Protein AF-A0A7S1C7I6-F1 (afdb_monomer_lite)

Sequence (287 aa):
ARDVDDAKSSIAELFRTVQDIKRKAEDSERMVEDICADIRQLDTAKKHLTTTIATIQHLNMLVTGVDRLQEYADKRQYEDAAQLLDAVTQLFTHFEDYEDVPKIEELTETVAQIKRSLRRQIFEDFDTLTEVSAQEAGAADSDEDGPDSSSLEILRHACAVVDALPPDVRQALTRQFCAKQLRRYDTTFAGEDGQDLDAVRRRYAWFRRTLRDVELRFVPVLPAHWNIPHRLCVAFAERTRDAIMAILNQYDSPDAAPAEPLVRALTHTLSFEAEMAARFERRETEA

Foldseek 3Di:
DVVVVVVVVVVVVVVVVVVVVVVVVVVVVVVVVVVVVVVVVVVVVVVVVVVVVVLVVLVVVLVVLLVVLLVCLVVLVLQSNLVSLLVNVVSVVVCPVPCVPVVNVVSVVSSVVSLVSLLVVLLVLVVVLVVVVVVVVVVPDDDDDDDLVVSLVSLLSSLSNQVSDPVVSLVVSLVVVLVVLCVVVCVVLVDPCNLFLVVLLVLLVVLVVSLVVCCVRPVVRHDVVSVSSLVSVVVSVVVSVVSVVNSCVVQPDNVSDDPVSVVVSVVSVVVSCVVSCVVVVVVVVVD

pLDDT: mean 84.67, std 12.02, range [38.66, 97.06]

InterPro domains:
  IPR007234 Vps53, N-terminal [PF04100] (3-286)
  IPR039766 Vacuolar protein sorting-associated protein 53 [PTHR12820] (3-283)

Structure (mmCIF, N/CA/C/O backbone):
data_AF-A0A7S1C7I6-F1
#
_entry.id   AF-A0A7S1C7I6-F1
#
loop_
_atom_site.group_PDB
_atom_site.id
_atom_site.type_symbol
_atom_site.label_atom_id
_atom_site.label_alt_id
_atom_site.label_comp_id
_atom_site.label_asym_id
_atom_site.label_entity_id
_atom_site.label_seq_id
_atom_site.pdbx_PDB_ins_code
_atom_site.Cartn_x
_atom_site.Cartn_y
_atom_site.Cartn_z
_atom_site.occupancy
_atom_site.B_iso_or_equiv
_atom_site.auth_seq_id
_atom_site.auth_comp_id
_atom_site.auth_asym_id
_atom_site.auth_atom_id
_atom_site.pdbx_PDB_model_num
ATOM 1 N N . ALA A 1 1 ? -72.655 -43.163 60.967 1.00 61.62 1 ALA A N 1
ATOM 2 C CA . ALA A 1 1 ? -73.189 -41.814 60.662 1.00 61.62 1 ALA A CA 1
ATOM 3 C C . ALA A 1 1 ? -72.223 -40.727 61.125 1.00 61.62 1 ALA A C 1
ATOM 5 O O . ALA A 1 1 ? -71.835 -39.922 60.296 1.00 61.62 1 ALA A O 1
ATOM 6 N N . ARG A 1 2 ? -71.769 -40.761 62.388 1.00 66.31 2 ARG A N 1
ATOM 7 C CA . ARG A 1 2 ? -70.775 -39.826 62.948 1.00 66.31 2 ARG A CA 1
ATOM 8 C C . ARG A 1 2 ? -69.437 -39.822 62.188 1.00 66.31 2 ARG A C 1
ATOM 10 O O . ARG A 1 2 ? -69.031 -38.776 61.714 1.00 66.31 2 ARG A O 1
ATOM 17 N N . ASP A 1 3 ? -68.890 -41.003 61.896 1.00 70.62 3 ASP A N 1
ATOM 18 C CA . ASP A 1 3 ? -67.629 -41.136 61.139 1.00 70.62 3 ASP A CA 1
ATOM 19 C C . ASP A 1 3 ? -67.706 -40.600 59.696 1.00 70.62 3 ASP A C 1
ATOM 21 O O . ASP A 1 3 ? -66.700 -40.215 59.110 1.00 70.62 3 ASP A O 1
ATOM 25 N N . VAL A 1 4 ? -68.909 -40.565 59.107 1.00 77.19 4 VAL A N 1
ATOM 26 C CA . VAL A 1 4 ? -69.125 -40.046 57.745 1.00 77.19 4 VAL A CA 1
ATOM 27 C C . VAL A 1 4 ? -69.203 -38.518 57.753 1.00 77.19 4 VAL A C 1
ATOM 29 O O . VAL A 1 4 ? -68.763 -37.887 56.796 1.00 77.19 4 VAL A O 1
ATOM 32 N N . ASP A 1 5 ? -69.741 -37.921 58.816 1.00 79.06 5 ASP A N 1
ATOM 33 C CA . ASP A 1 5 ? -69.768 -36.465 58.996 1.00 79.06 5 ASP A CA 1
ATOM 34 C C . ASP A 1 5 ? -68.388 -35.921 59.381 1.00 79.06 5 ASP A C 1
ATOM 36 O O . ASP A 1 5 ? -67.954 -34.912 58.825 1.00 79.06 5 ASP A O 1
ATOM 40 N N . ASP A 1 6 ? -67.650 -36.641 60.228 1.00 81.00 6 ASP A N 1
ATOM 41 C CA . ASP A 1 6 ? -66.261 -36.311 60.556 1.00 81.00 6 ASP A CA 1
ATOM 42 C C . ASP A 1 6 ? -65.366 -36.409 59.308 1.00 81.00 6 ASP A C 1
ATOM 44 O O . ASP A 1 6 ? -64.610 -35.482 59.016 1.00 81.00 6 ASP A O 1
ATOM 48 N N . ALA A 1 7 ? -65.526 -37.454 58.484 1.00 82.00 7 ALA A N 1
ATOM 49 C CA . ALA A 1 7 ? -64.814 -37.565 57.209 1.00 82.00 7 ALA A CA 1
ATOM 50 C C . ALA A 1 7 ? -65.166 -36.431 56.226 1.00 82.00 7 ALA A C 1
ATOM 52 O O . ALA A 1 7 ? -64.282 -35.905 55.550 1.00 82.00 7 ALA A O 1
ATOM 53 N N . LYS A 1 8 ? -66.439 -36.010 56.151 1.00 83.69 8 LYS A N 1
ATOM 54 C CA . LYS A 1 8 ? -66.859 -34.863 55.322 1.00 83.69 8 LYS A CA 1
ATOM 55 C C . LYS A 1 8 ? -66.269 -33.543 55.817 1.00 83.69 8 LYS A C 1
ATOM 57 O O . LYS A 1 8 ? -65.864 -32.724 54.993 1.00 83.69 8 LYS A O 1
ATOM 62 N N . SER A 1 9 ? -66.195 -33.352 57.132 1.00 84.50 9 SER A N 1
ATOM 63 C CA . SER A 1 9 ? -65.557 -32.189 57.754 1.00 84.50 9 SER A CA 1
ATOM 64 C C . SER A 1 9 ? -64.065 -32.129 57.415 1.00 84.50 9 SER A C 1
ATOM 66 O O . SER A 1 9 ? -63.592 -31.118 56.895 1.00 84.50 9 SER A O 1
ATOM 68 N N . SER A 1 10 ? -63.341 -33.242 57.576 1.00 86.44 10 SER A N 1
ATOM 69 C CA . SER A 1 10 ? -61.917 -33.324 57.225 1.00 86.44 10 SER A CA 1
ATOM 70 C C . SER A 1 10 ? -61.654 -33.112 55.732 1.00 86.44 10 SER A C 1
ATOM 72 O O . SER A 1 10 ? -60.665 -32.480 55.372 1.00 86.44 10 SER A O 1
ATOM 74 N N . ILE A 1 11 ? -62.541 -33.583 54.845 1.00 87.62 11 ILE A N 1
ATOM 75 C CA . ILE A 1 11 ? -62.443 -33.324 53.398 1.00 87.62 11 ILE A CA 1
ATOM 76 C C . ILE A 1 11 ? -62.625 -31.831 53.091 1.00 87.62 11 ILE A C 1
ATOM 78 O O . ILE A 1 11 ? -61.886 -31.284 52.273 1.00 87.62 11 ILE A O 1
ATOM 82 N N . ALA A 1 12 ? -63.574 -31.153 53.744 1.00 88.38 12 ALA A N 1
ATOM 83 C CA . ALA A 1 12 ? -63.779 -29.714 53.568 1.00 88.38 12 ALA A CA 1
ATOM 84 C C . ALA A 1 12 ? -62.581 -28.894 54.080 1.00 88.38 12 ALA A C 1
ATOM 86 O O . ALA A 1 12 ? -62.198 -27.892 53.470 1.00 88.38 12 ALA A O 1
ATOM 87 N N . GLU A 1 13 ? -61.962 -29.338 55.173 1.00 90.06 13 GLU A N 1
ATOM 88 C CA . GLU A 1 13 ? -60.757 -28.731 55.735 1.00 90.06 13 GLU A CA 1
ATOM 89 C C . GLU A 1 13 ? -59.536 -28.924 54.819 1.00 90.06 13 GLU A C 1
ATOM 91 O O . GLU A 1 13 ? -58.805 -27.964 54.564 1.00 90.06 13 GLU A O 1
ATOM 96 N N . LEU A 1 14 ? -59.383 -30.117 54.228 1.00 90.88 14 LEU A N 1
ATOM 97 C CA . LEU A 1 14 ? -58.391 -30.417 53.187 1.00 90.88 14 LEU A CA 1
ATOM 98 C C . LEU A 1 14 ? -58.580 -29.548 51.944 1.00 90.88 14 LEU A C 1
ATOM 100 O O . LEU A 1 14 ? -57.615 -29.015 51.406 1.00 90.88 14 LEU A O 1
ATOM 104 N N . PHE A 1 15 ? -59.822 -29.363 51.494 1.00 91.81 15 PHE A N 1
ATOM 105 C CA . PHE A 1 15 ? -60.106 -28.527 50.328 1.00 91.81 15 PHE A CA 1
ATOM 106 C C . PHE A 1 15 ? -59.725 -27.063 50.581 1.00 91.81 15 PHE A C 1
ATOM 108 O O . PHE A 1 15 ? -59.137 -26.423 49.710 1.00 91.81 15 PHE A O 1
ATOM 115 N N . ARG A 1 16 ? -59.980 -26.555 51.797 1.00 91.88 16 ARG A N 1
ATOM 116 C CA . ARG A 1 16 ? -59.498 -25.234 52.230 1.00 91.88 16 ARG A CA 1
ATOM 117 C C . ARG A 1 16 ? -57.979 -25.153 52.247 1.00 91.88 16 ARG A C 1
ATOM 119 O O . ARG A 1 16 ? -57.432 -24.208 51.693 1.00 91.88 16 ARG A O 1
ATOM 126 N N . THR A 1 17 ? -57.295 -26.140 52.823 1.00 92.25 17 THR A N 1
ATOM 127 C CA . THR A 1 17 ? -55.824 -26.128 52.870 1.00 92.25 17 THR A CA 1
ATOM 128 C C . THR A 1 17 ? -55.215 -26.203 51.474 1.00 92.25 17 THR A C 1
ATOM 130 O O . THR A 1 17 ? -54.270 -25.476 51.188 1.00 92.25 17 THR A O 1
ATOM 133 N N . VAL A 1 18 ? -55.775 -27.012 50.572 1.00 93.12 18 VAL A N 1
ATOM 134 C CA . VAL A 1 18 ? -55.343 -27.075 49.167 1.00 93.12 18 VAL A CA 1
ATOM 135 C C . VAL A 1 18 ? -55.579 -25.741 48.456 1.00 93.12 18 VAL A C 1
ATOM 137 O O . VAL A 1 18 ? -54.710 -25.285 47.714 1.00 93.12 18 VAL A O 1
ATOM 140 N N . GLN A 1 19 ? -56.717 -25.086 48.696 1.00 93.25 19 GLN A N 1
ATOM 141 C CA . GLN A 1 19 ? -57.017 -23.781 48.108 1.00 93.25 19 GLN A CA 1
ATOM 142 C C . GLN A 1 19 ? -56.081 -22.680 48.637 1.00 93.25 19 GLN A C 1
ATOM 144 O O . GLN A 1 19 ? -55.611 -21.855 47.854 1.00 93.25 19 GLN A O 1
ATOM 149 N N . ASP A 1 20 ? -55.740 -22.710 49.926 1.00 93.88 20 ASP A N 1
ATOM 150 C CA . ASP A 1 20 ? -54.767 -21.797 50.531 1.00 93.88 20 ASP A CA 1
ATOM 151 C C . ASP A 1 20 ? -53.343 -22.045 50.015 1.00 93.88 20 ASP A C 1
ATOM 153 O O . ASP A 1 20 ? -52.618 -21.089 49.736 1.00 93.88 20 ASP A O 1
ATOM 157 N N . ILE A 1 21 ? -52.937 -23.309 49.843 1.00 94.06 21 ILE A N 1
ATOM 158 C CA . ILE A 1 21 ? -51.647 -23.667 49.234 1.00 94.06 21 ILE A CA 1
ATOM 159 C C . ILE A 1 21 ? -51.596 -23.175 47.790 1.00 94.06 21 ILE A C 1
ATOM 161 O O . ILE A 1 21 ? -50.605 -22.563 47.403 1.00 94.06 21 ILE A O 1
ATOM 165 N N . LYS A 1 22 ? -52.662 -23.386 47.008 1.00 94.94 22 LYS A N 1
ATOM 166 C CA . LYS A 1 22 ? -52.743 -22.908 45.624 1.00 94.94 22 LYS A CA 1
ATOM 167 C C . LYS A 1 22 ? -52.609 -21.389 45.552 1.00 94.94 22 LYS A C 1
ATOM 169 O O . LYS A 1 22 ? -51.805 -20.896 44.773 1.00 94.94 22 LYS A O 1
ATOM 174 N N . ARG A 1 23 ? -53.335 -20.654 46.398 1.00 94.88 23 ARG A N 1
ATOM 175 C CA . ARG A 1 23 ? -53.251 -19.191 46.440 1.00 94.88 23 ARG A CA 1
ATOM 176 C C . ARG A 1 23 ? -51.853 -18.713 46.839 1.00 94.88 23 ARG A C 1
ATOM 178 O O . ARG A 1 23 ? -51.306 -17.838 46.184 1.00 94.88 23 ARG A O 1
ATOM 185 N N . LYS A 1 24 ? -51.240 -19.322 47.862 1.00 94.06 24 LYS A N 1
ATOM 186 C CA . LYS A 1 24 ? -49.849 -19.016 48.239 1.00 94.06 24 LYS A CA 1
ATOM 187 C C . LYS A 1 24 ? -48.857 -19.348 47.124 1.00 94.06 24 LYS A C 1
ATOM 189 O O . LYS A 1 24 ? -47.876 -18.627 46.975 1.00 94.06 24 LYS A O 1
ATOM 194 N N . ALA A 1 25 ? -49.089 -20.418 46.364 1.00 95.31 25 ALA A N 1
ATOM 195 C CA . ALA A 1 25 ? -48.254 -20.787 45.226 1.00 95.31 25 ALA A CA 1
ATOM 196 C C . ALA A 1 25 ? -48.382 -19.772 44.080 1.00 95.31 25 ALA A C 1
ATOM 198 O O . ALA A 1 25 ? -47.357 -19.338 43.573 1.00 95.31 25 ALA A O 1
ATOM 199 N N . GLU A 1 26 ? -49.597 -19.328 43.741 1.00 94.88 26 GLU A N 1
ATOM 200 C CA . GLU A 1 26 ? -49.841 -18.272 42.740 1.00 94.88 26 GLU A CA 1
ATOM 201 C C . GLU A 1 26 ? -49.227 -16.926 43.167 1.00 94.88 26 GLU A C 1
ATOM 203 O O . GLU A 1 26 ? -48.593 -16.245 42.362 1.00 94.88 26 GLU A O 1
ATOM 208 N N . ASP A 1 27 ? -49.359 -16.554 44.445 1.00 93.75 27 ASP A N 1
ATOM 209 C CA . ASP A 1 27 ? -48.719 -15.353 44.995 1.00 93.75 27 ASP A CA 1
ATOM 210 C C . ASP A 1 27 ? -47.178 -15.476 44.958 1.00 93.75 27 ASP A C 1
ATOM 212 O O . ASP A 1 27 ? -46.488 -14.507 44.639 1.00 93.75 27 ASP A O 1
ATOM 216 N N . SER A 1 28 ? -46.627 -16.670 45.227 1.00 94.44 28 SER A N 1
ATOM 217 C CA . SER A 1 28 ? -45.178 -16.928 45.136 1.00 94.44 28 SER A CA 1
ATOM 218 C C . SER A 1 28 ? -44.675 -16.910 43.692 1.00 94.44 28 SER A C 1
ATOM 220 O O . SER A 1 28 ? -43.580 -16.419 43.440 1.00 94.44 28 SER A O 1
ATOM 222 N N . GLU A 1 29 ? -45.458 -17.426 42.744 1.00 95.00 29 GLU A N 1
ATOM 223 C CA . GLU A 1 29 ? -45.134 -17.417 41.315 1.00 95.00 29 GLU A CA 1
ATOM 224 C C . GLU A 1 29 ? -45.041 -15.985 40.789 1.00 95.00 29 GLU A C 1
ATOM 226 O O . GLU A 1 29 ? -44.019 -15.622 40.210 1.00 95.00 29 GLU A O 1
ATOM 231 N N . ARG A 1 30 ? -46.043 -15.144 41.082 1.00 94.00 30 ARG A N 1
ATOM 232 C CA . ARG A 1 30 ? -46.021 -13.719 40.711 1.00 94.00 30 ARG A CA 1
ATOM 233 C C . ARG A 1 30 ? -44.830 -12.989 41.320 1.00 94.00 30 ARG A C 1
ATOM 235 O O . ARG A 1 30 ? -44.138 -12.260 40.623 1.00 94.00 30 ARG A O 1
ATOM 242 N N . MET A 1 31 ? -44.550 -13.234 42.602 1.00 94.62 31 MET A N 1
ATOM 243 C CA . MET A 1 31 ? -43.390 -12.640 43.267 1.00 94.62 31 MET A CA 1
ATOM 2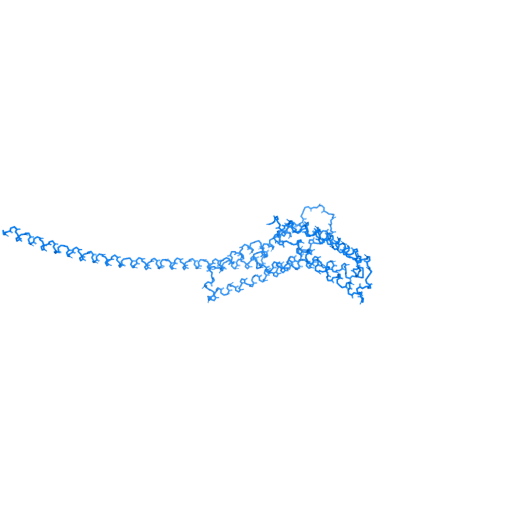44 C C . MET A 1 31 ? -42.072 -13.034 42.583 1.00 94.62 31 MET A C 1
ATOM 246 O O . MET A 1 31 ? -41.186 -12.197 42.427 1.00 94.62 31 MET A O 1
ATOM 250 N N . VAL A 1 32 ? -41.922 -14.296 42.169 1.00 95.62 32 VAL A N 1
ATOM 251 C CA . VAL A 1 32 ? -40.726 -14.758 41.447 1.00 95.62 32 VAL A CA 1
ATOM 252 C C . VAL A 1 32 ? -40.656 -14.161 40.041 1.00 95.62 32 VAL A C 1
ATOM 254 O O . VAL A 1 32 ? -39.568 -13.794 39.603 1.00 95.62 32 VAL A O 1
ATOM 257 N N . GLU A 1 33 ? -41.784 -14.032 39.343 1.00 95.50 33 GLU A N 1
ATOM 258 C CA . GLU A 1 33 ? -41.844 -13.413 38.016 1.00 95.50 33 GLU A CA 1
ATOM 259 C C . GLU A 1 33 ? -41.387 -11.947 38.052 1.00 95.50 33 GLU A C 1
ATOM 261 O O . GLU A 1 33 ? -40.544 -11.556 37.239 1.00 95.50 33 GLU A O 1
ATOM 266 N N . ASP A 1 34 ? -41.839 -11.183 39.051 1.00 95.25 34 ASP A N 1
ATOM 267 C CA . ASP A 1 34 ? -41.406 -9.801 39.287 1.00 95.25 34 ASP A CA 1
ATOM 268 C C . ASP A 1 34 ? -39.892 -9.730 39.555 1.00 95.25 34 ASP A C 1
ATOM 270 O O . ASP A 1 34 ? -39.172 -8.960 38.915 1.00 95.25 34 ASP A O 1
ATOM 274 N N . ILE A 1 35 ? -39.367 -10.609 40.420 1.00 94.69 35 ILE A N 1
ATOM 275 C CA . ILE A 1 35 ? -37.922 -10.694 40.696 1.00 94.69 35 ILE A CA 1
ATOM 276 C C . ILE A 1 35 ? -37.139 -11.015 39.413 1.00 94.69 35 ILE A C 1
ATOM 278 O O . ILE A 1 35 ? -36.088 -10.426 39.152 1.00 94.69 35 ILE A O 1
ATOM 282 N N . CYS A 1 36 ? -37.627 -11.940 38.585 1.00 95.19 36 CYS A N 1
ATOM 283 C CA . CYS A 1 36 ? -36.982 -12.279 37.320 1.00 95.19 36 CYS A CA 1
ATOM 284 C C . CYS A 1 36 ? -37.017 -11.120 36.314 1.00 95.19 36 CYS A C 1
ATOM 286 O O . CYS A 1 36 ? -36.057 -10.957 35.555 1.00 95.19 36 CYS A O 1
ATOM 288 N N . ALA A 1 37 ? -38.086 -10.322 36.287 1.00 95.69 37 ALA A N 1
ATOM 289 C CA . ALA A 1 37 ? -38.168 -9.130 35.450 1.00 95.69 37 ALA A CA 1
ATOM 290 C C . ALA A 1 37 ? -37.127 -8.081 35.872 1.00 95.69 37 ALA A C 1
ATOM 292 O O . ALA A 1 37 ? -36.392 -7.581 35.016 1.00 95.69 37 ALA A O 1
ATOM 293 N N . ASP A 1 38 ? -36.992 -7.830 37.175 1.00 95.44 38 ASP A N 1
ATOM 294 C CA . ASP A 1 38 ? -35.999 -6.902 37.727 1.00 95.44 38 ASP A CA 1
ATOM 295 C C . ASP A 1 38 ? -34.561 -7.358 37.441 1.00 95.44 38 ASP A C 1
ATOM 297 O O . ASP A 1 38 ? -33.726 -6.561 37.006 1.00 95.44 38 ASP A O 1
ATOM 301 N N . ILE A 1 39 ? -34.268 -8.656 37.592 1.00 95.56 39 ILE A N 1
ATOM 302 C CA . ILE A 1 39 ? -32.949 -9.224 37.262 1.00 95.56 39 ILE A CA 1
ATOM 303 C C . ILE A 1 39 ? -32.615 -9.001 35.781 1.00 95.56 39 ILE A C 1
ATOM 305 O O . ILE A 1 39 ? -31.504 -8.584 35.458 1.00 95.56 39 ILE A O 1
ATOM 309 N N . ARG A 1 40 ? -33.572 -9.215 34.868 1.00 95.62 40 ARG A N 1
ATOM 310 C CA . ARG A 1 40 ? -33.359 -8.984 33.426 1.00 95.62 40 ARG A CA 1
ATOM 311 C C . ARG A 1 40 ? -33.100 -7.513 33.109 1.00 95.62 40 ARG A C 1
ATOM 313 O O . ARG A 1 40 ? -32.259 -7.212 32.257 1.00 95.62 40 ARG A O 1
ATOM 320 N N . GLN A 1 41 ? -33.808 -6.595 33.769 1.00 95.69 41 GLN A N 1
ATOM 321 C CA . GLN A 1 41 ? -33.566 -5.159 33.612 1.00 95.69 41 GLN A CA 1
ATOM 322 C C . GLN A 1 41 ? -32.165 -4.784 34.101 1.00 95.69 41 GLN A C 1
ATOM 324 O O . GLN A 1 41 ? -31.440 -4.079 33.395 1.00 95.69 41 GLN A O 1
ATOM 329 N N . LEU A 1 42 ? -31.750 -5.310 35.257 1.00 97.06 42 LEU A N 1
ATOM 330 C CA . LEU A 1 42 ? -30.414 -5.093 35.804 1.00 97.06 42 LEU A CA 1
ATOM 331 C C . LEU A 1 42 ? -29.323 -5.653 34.882 1.00 97.06 42 LEU A C 1
ATOM 333 O O . LEU A 1 42 ? -28.328 -4.974 34.636 1.00 97.06 42 LEU A O 1
ATOM 337 N N . ASP A 1 43 ? -29.515 -6.849 34.327 1.00 96.75 43 ASP A N 1
ATOM 338 C CA . ASP A 1 43 ? -28.576 -7.455 33.379 1.00 96.75 43 ASP A CA 1
ATOM 339 C C . ASP A 1 43 ? -28.468 -6.643 32.087 1.00 96.75 43 ASP A C 1
ATOM 341 O O . ASP A 1 43 ? -27.367 -6.423 31.576 1.00 96.75 43 ASP A O 1
ATOM 345 N N . THR A 1 44 ? -29.595 -6.134 31.583 1.00 96.06 44 THR A N 1
ATOM 346 C CA . THR A 1 44 ? -29.617 -5.255 30.407 1.00 96.06 44 THR A CA 1
ATOM 347 C C . THR A 1 44 ? -28.858 -3.959 30.691 1.00 96.06 44 THR A C 1
ATOM 349 O O . THR A 1 44 ? -27.989 -3.568 29.910 1.00 96.06 44 THR A O 1
ATOM 352 N N . ALA A 1 45 ? -29.104 -3.332 31.846 1.00 96.12 45 ALA A N 1
ATOM 353 C CA . ALA A 1 45 ? -28.387 -2.137 32.278 1.00 96.12 45 ALA A CA 1
ATOM 354 C C . ALA A 1 45 ? -26.884 -2.404 32.439 1.00 96.12 45 ALA A C 1
ATOM 356 O O . ALA A 1 45 ? -26.060 -1.642 31.936 1.00 96.12 45 ALA A O 1
ATOM 357 N N . LYS A 1 46 ? -26.508 -3.521 33.070 1.00 97.00 46 LYS A N 1
ATOM 358 C CA . LYS A 1 46 ? -25.112 -3.936 33.230 1.00 97.00 46 LYS A CA 1
ATOM 359 C 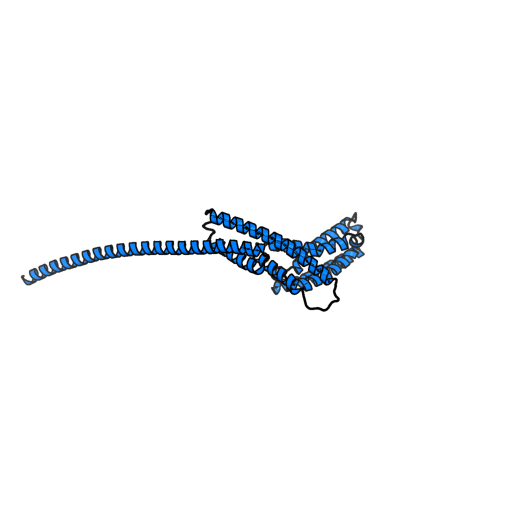C . LYS A 1 46 ? -24.435 -4.153 31.880 1.00 97.00 46 LYS A C 1
ATOM 361 O O . LYS A 1 46 ? -23.307 -3.698 31.696 1.00 97.00 46 LYS A O 1
ATOM 366 N N . LYS A 1 47 ? -25.105 -4.813 30.931 1.00 95.94 47 LYS A N 1
ATOM 367 C CA . LYS A 1 47 ? -24.587 -5.022 29.575 1.00 95.94 47 LYS A CA 1
ATOM 368 C C . LYS A 1 47 ? -24.369 -3.687 28.870 1.00 95.94 47 LYS A C 1
ATOM 370 O O . LYS A 1 47 ? -23.267 -3.449 28.393 1.00 95.94 47 LYS A O 1
ATOM 375 N N . HIS A 1 48 ? -25.368 -2.803 28.875 1.00 93.81 48 HIS A N 1
ATOM 376 C CA . HIS A 1 48 ? -25.260 -1.477 28.263 1.00 93.81 48 HIS A CA 1
ATOM 377 C C . HIS A 1 48 ? -24.121 -0.661 28.877 1.00 93.81 48 HIS A C 1
ATOM 379 O O . HIS A 1 48 ? -23.297 -0.130 28.143 1.00 93.81 48 HIS A O 1
ATOM 385 N N . LEU A 1 49 ? -24.013 -0.617 30.208 1.00 96.06 49 LEU A N 1
ATOM 386 C CA . LEU A 1 49 ? -22.921 0.081 30.891 1.00 96.06 49 LEU A CA 1
ATOM 387 C C . LEU A 1 49 ? -21.553 -0.503 30.530 1.00 96.06 49 LEU A C 1
ATOM 389 O O . LEU A 1 49 ? -20.622 0.248 30.262 1.00 96.06 49 LEU A O 1
ATOM 393 N N . THR A 1 50 ? -21.434 -1.831 30.488 1.00 95.38 50 THR A N 1
ATOM 394 C CA . THR A 1 50 ? -20.179 -2.501 30.122 1.00 95.38 50 THR A CA 1
ATOM 395 C C . THR A 1 50 ? -19.779 -2.167 28.687 1.00 95.38 50 THR A C 1
ATOM 397 O O . THR A 1 50 ? -18.630 -1.807 28.441 1.00 95.38 50 THR A O 1
ATOM 400 N N . THR A 1 51 ? -20.731 -2.219 27.751 1.00 92.06 51 THR A N 1
ATOM 401 C CA . THR A 1 51 ? -20.508 -1.832 26.354 1.00 92.06 51 THR A CA 1
ATOM 402 C C . THR A 1 51 ? -20.102 -0.363 26.245 1.00 92.06 51 THR A C 1
ATOM 404 O O . THR A 1 51 ? -19.105 -0.076 25.596 1.00 92.06 51 THR A O 1
ATOM 407 N N . THR A 1 52 ? -20.790 0.554 26.933 1.00 92.69 52 THR A N 1
ATOM 408 C CA . THR A 1 52 ? -20.448 1.987 26.938 1.00 92.69 52 THR A CA 1
ATOM 409 C C . THR A 1 52 ? -19.056 2.255 27.513 1.00 92.69 52 THR A C 1
ATOM 411 O O . THR A 1 52 ? -18.318 3.087 26.997 1.00 92.69 52 THR A O 1
ATOM 414 N N . ILE A 1 53 ? -18.659 1.552 28.577 1.00 93.75 53 ILE A N 1
ATOM 415 C CA . ILE A 1 53 ? -17.307 1.687 29.135 1.00 93.75 53 ILE A CA 1
ATOM 416 C C . ILE A 1 53 ? -16.263 1.218 28.114 1.00 93.75 53 ILE A C 1
ATOM 418 O O . ILE A 1 53 ? -15.270 1.914 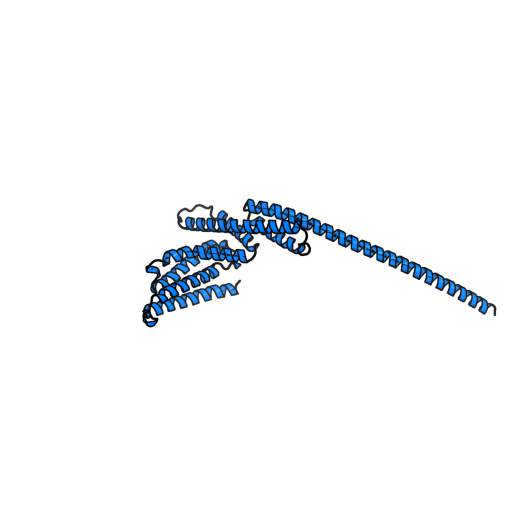27.907 1.00 93.75 53 ILE A O 1
ATOM 422 N N . ALA A 1 54 ? -16.496 0.082 27.450 1.00 91.06 54 ALA A N 1
ATOM 423 C CA . ALA A 1 54 ? -15.586 -0.442 26.435 1.00 91.06 54 ALA A CA 1
ATOM 424 C C . ALA A 1 54 ? -15.470 0.493 25.217 1.00 91.06 54 ALA A C 1
ATOM 426 O O . ALA A 1 54 ? -14.360 0.770 24.769 1.00 91.06 54 ALA A O 1
ATOM 427 N N . THR A 1 55 ? -16.581 1.047 24.719 1.00 88.94 55 THR A N 1
ATOM 428 C CA . THR A 1 55 ? -16.550 1.991 23.588 1.00 88.94 55 THR A CA 1
ATOM 429 C C . THR A 1 55 ? -15.810 3.278 23.943 1.00 88.94 55 THR A C 1
ATOM 431 O O . THR A 1 55 ? -15.006 3.755 23.146 1.00 88.94 55 THR A O 1
ATOM 434 N N . ILE A 1 56 ? -15.990 3.808 25.158 1.00 90.38 56 ILE A N 1
ATOM 435 C CA . ILE A 1 56 ? -15.233 4.975 25.639 1.00 90.38 56 ILE A CA 1
ATOM 436 C C . ILE A 1 56 ? -13.737 4.652 25.759 1.00 90.38 56 ILE A C 1
ATOM 438 O O . ILE A 1 56 ? -12.900 5.479 25.395 1.00 90.38 56 ILE A O 1
ATOM 442 N N . GLN A 1 57 ? -13.378 3.462 26.248 1.00 91.62 57 GLN A N 1
ATOM 443 C CA . GLN A 1 57 ? -11.980 3.027 26.317 1.00 91.62 57 GLN A CA 1
ATOM 444 C C . GLN A 1 57 ? -11.351 2.924 24.926 1.00 91.62 57 GLN A C 1
ATOM 446 O O . GLN A 1 57 ? -10.269 3.470 24.715 1.00 91.62 57 GLN A O 1
ATOM 451 N N . HIS A 1 58 ? -12.038 2.299 23.966 1.00 90.12 58 HIS A N 1
ATOM 452 C CA . HIS A 1 58 ? -11.573 2.219 22.581 1.00 90.12 58 HIS A CA 1
ATOM 453 C C . HIS A 1 58 ? -11.459 3.602 21.933 1.00 90.12 58 HIS A C 1
ATOM 455 O O . HIS A 1 58 ? -10.502 3.850 21.207 1.00 90.12 58 HIS A O 1
ATOM 461 N N . LEU A 1 59 ? -12.372 4.530 22.236 1.00 90.25 59 LEU A N 1
ATOM 462 C CA . LEU A 1 59 ? -12.309 5.899 21.723 1.00 90.25 59 LEU A CA 1
ATOM 463 C C . LEU A 1 59 ? -11.094 6.645 22.286 1.00 90.25 59 LEU A C 1
ATOM 465 O O . LEU A 1 59 ? -10.393 7.332 21.551 1.00 90.25 59 LEU A O 1
ATOM 469 N N . ASN A 1 60 ? -10.808 6.484 23.579 1.00 91.31 60 ASN A N 1
ATOM 470 C CA . ASN A 1 60 ? -9.614 7.056 24.197 1.00 91.31 60 ASN A CA 1
ATOM 471 C C . ASN A 1 60 ? -8.330 6.472 23.578 1.00 91.31 60 ASN A C 1
ATOM 473 O O . ASN A 1 60 ? -7.413 7.217 23.222 1.00 91.31 60 ASN A O 1
ATOM 477 N N . MET A 1 61 ? -8.292 5.150 23.377 1.00 92.12 61 MET A N 1
ATOM 478 C CA . MET A 1 61 ? -7.195 4.486 22.667 1.00 92.12 61 MET A CA 1
ATOM 479 C C . MET A 1 61 ? -7.035 5.017 21.240 1.00 92.12 61 MET A C 1
ATOM 481 O O . MET A 1 61 ? -5.905 5.247 20.820 1.00 92.12 61 MET A O 1
ATOM 485 N N . LEU A 1 62 ? -8.137 5.251 20.523 1.00 91.06 62 LEU A N 1
ATOM 486 C CA . LEU A 1 62 ? -8.124 5.788 19.166 1.00 91.06 62 LEU A CA 1
ATOM 487 C C . LEU A 1 62 ? -7.553 7.208 19.135 1.00 91.06 62 LEU A C 1
ATOM 489 O O . LEU A 1 62 ? -6.611 7.452 18.395 1.00 91.06 62 LEU A O 1
ATOM 493 N N . VAL A 1 63 ? -8.055 8.120 19.973 1.00 91.81 63 VAL A N 1
ATOM 494 C CA . VAL A 1 63 ? -7.553 9.506 20.053 1.00 91.81 63 VAL A CA 1
ATOM 495 C C . VAL A 1 63 ? -6.058 9.521 20.379 1.00 91.81 63 VAL A C 1
ATOM 497 O O . VAL A 1 63 ? -5.268 10.100 19.640 1.00 91.81 63 VAL A O 1
ATOM 500 N N . THR A 1 64 ? -5.650 8.798 21.426 1.00 93.00 64 THR A N 1
ATOM 501 C CA . THR A 1 64 ? -4.235 8.709 21.822 1.00 93.00 64 THR A CA 1
ATOM 502 C C . THR A 1 64 ? -3.376 8.062 20.729 1.00 93.00 64 THR A C 1
ATOM 504 O O . THR A 1 64 ? -2.217 8.431 20.538 1.00 93.00 64 THR A O 1
ATOM 507 N N . GLY A 1 65 ? -3.925 7.076 20.015 1.00 92.94 65 GLY A N 1
ATOM 508 C CA . GLY A 1 65 ? -3.263 6.403 18.903 1.00 92.94 65 GLY A CA 1
ATOM 509 C C . GLY A 1 65 ? -3.061 7.324 17.704 1.00 92.94 65 GLY A C 1
ATOM 510 O O . GLY A 1 65 ? -1.975 7.335 17.137 1.00 92.94 65 GLY A O 1
ATOM 511 N N . VAL A 1 66 ? -4.055 8.139 17.350 1.00 92.50 66 VAL A N 1
ATOM 512 C CA . VAL A 1 66 ? -3.943 9.125 16.264 1.00 92.50 66 VAL A CA 1
ATOM 513 C C . VAL A 1 66 ? -2.911 10.202 16.603 1.00 92.50 66 VAL A C 1
ATOM 515 O O . VAL A 1 66 ? -2.061 10.498 15.764 1.00 92.50 66 VAL A O 1
ATOM 518 N N . ASP A 1 67 ? -2.908 10.713 17.837 1.00 92.31 67 ASP A N 1
ATOM 519 C CA . ASP A 1 67 ? -1.925 11.710 18.285 1.00 92.31 67 ASP A CA 1
ATOM 520 C C . ASP A 1 67 ? -0.488 11.169 18.212 1.00 92.31 67 ASP A C 1
ATOM 522 O O . ASP A 1 67 ? 0.417 11.820 17.685 1.00 92.31 67 ASP A O 1
ATOM 526 N N . ARG A 1 68 ? -0.269 9.936 18.685 1.00 92.81 68 ARG A N 1
ATOM 527 C CA . ARG A 1 68 ? 1.039 9.269 18.589 1.00 92.81 68 ARG A CA 1
ATOM 528 C C . ARG A 1 68 ? 1.427 8.960 17.148 1.00 92.81 68 ARG A C 1
ATOM 530 O O . ARG A 1 68 ? 2.593 9.088 16.792 1.00 92.81 68 ARG A O 1
ATOM 537 N N . LEU A 1 69 ? 0.471 8.562 16.311 1.00 92.25 69 LEU A N 1
ATOM 538 C CA . LEU A 1 69 ? 0.720 8.279 14.899 1.00 92.25 69 LEU A CA 1
ATOM 539 C C . LEU A 1 69 ? 1.169 9.543 14.162 1.00 92.25 69 LEU A C 1
ATOM 541 O O . LEU A 1 69 ? 2.089 9.470 13.350 1.00 92.25 69 LEU A O 1
ATOM 545 N N . GLN A 1 70 ? 0.568 10.691 14.475 1.00 92.25 70 GLN A N 1
ATOM 546 C CA . GLN A 1 70 ? 1.008 11.990 13.976 1.00 92.25 70 GLN A CA 1
ATOM 547 C C . GLN A 1 70 ? 2.449 12.290 14.420 1.00 92.25 70 GLN A C 1
ATOM 549 O O . GLN A 1 70 ? 3.282 12.631 13.585 1.00 92.25 70 GLN A O 1
ATOM 554 N N . GLU A 1 71 ? 2.780 12.081 15.699 1.00 92.94 71 GLU A N 1
ATOM 555 C CA . GLU A 1 71 ? 4.140 12.291 16.215 1.00 92.94 71 GLU A CA 1
ATOM 556 C C . GLU A 1 71 ? 5.182 11.389 15.525 1.00 92.94 71 GLU A C 1
ATOM 558 O O . GLU A 1 71 ? 6.250 11.863 15.127 1.00 92.94 71 GLU A O 1
ATOM 563 N N . TYR A 1 72 ? 4.877 10.100 15.342 1.00 90.31 72 TYR A N 1
ATOM 564 C CA . TYR A 1 72 ? 5.762 9.163 14.643 1.00 90.31 72 TYR A CA 1
ATOM 565 C C . TYR A 1 72 ? 5.914 9.500 13.159 1.00 90.31 72 TYR A C 1
ATOM 567 O O . TYR A 1 72 ? 7.021 9.400 12.620 1.00 90.31 72 TYR A O 1
ATOM 575 N N . ALA A 1 73 ? 4.833 9.940 12.508 1.00 89.50 73 ALA A N 1
ATOM 576 C CA . ALA A 1 73 ? 4.871 10.409 11.129 1.00 89.50 73 ALA A CA 1
ATOM 577 C C . ALA A 1 73 ? 5.755 11.656 10.983 1.00 89.50 73 ALA A C 1
ATOM 579 O O . ALA A 1 73 ? 6.563 11.728 10.062 1.00 89.50 73 ALA A O 1
ATOM 580 N N . ASP A 1 74 ? 5.669 12.608 11.913 1.00 88.19 74 ASP A N 1
ATOM 581 C CA . ASP A 1 74 ? 6.471 13.835 11.875 1.00 88.19 74 ASP A CA 1
ATOM 582 C C . ASP A 1 74 ? 7.961 13.568 12.149 1.00 88.19 74 ASP A C 1
ATOM 584 O O . ASP A 1 74 ? 8.832 14.204 11.551 1.00 88.19 74 ASP A O 1
ATOM 588 N N . LYS A 1 75 ? 8.271 12.584 13.003 1.00 87.88 75 LYS A N 1
ATOM 589 C CA . LYS A 1 75 ? 9.647 12.138 13.285 1.00 87.88 75 LYS A CA 1
ATOM 590 C C . LYS A 1 75 ? 10.210 11.147 12.261 1.00 87.88 75 LYS A C 1
ATOM 592 O O . LYS A 1 75 ? 11.364 10.748 12.405 1.00 87.88 75 LYS A O 1
ATOM 597 N N . ARG A 1 76 ? 9.428 10.744 11.250 1.00 85.00 76 ARG A N 1
ATOM 598 C CA . ARG A 1 76 ? 9.791 9.719 10.247 1.00 85.00 76 ARG A CA 1
ATOM 599 C C . ARG A 1 76 ? 10.176 8.364 10.863 1.00 85.00 76 ARG A C 1
ATOM 601 O O . ARG A 1 76 ? 10.997 7.628 10.320 1.00 85.00 76 ARG A O 1
ATOM 608 N N . GLN A 1 77 ? 9.573 8.008 11.998 1.00 87.12 77 GLN A N 1
ATOM 609 C CA . GLN A 1 77 ? 9.753 6.697 12.628 1.00 87.12 77 GLN A CA 1
ATOM 610 C C . GLN A 1 77 ? 8.807 5.688 11.968 1.00 87.12 77 GLN A C 1
ATOM 612 O O . GLN A 1 77 ? 7.718 5.406 12.463 1.00 87.12 77 GLN A O 1
ATOM 617 N N . TYR A 1 78 ? 9.209 5.185 10.800 1.00 87.19 78 TYR A N 1
ATOM 618 C CA . TYR A 1 78 ? 8.348 4.358 9.952 1.00 87.19 78 TYR A CA 1
ATOM 619 C C . TYR A 1 78 ? 7.950 3.018 10.593 1.00 87.19 78 TYR A C 1
ATOM 621 O O . TYR A 1 78 ? 6.840 2.549 10.370 1.00 87.19 78 TYR A O 1
ATOM 629 N N . GLU A 1 79 ? 8.804 2.416 11.422 1.00 85.44 79 GLU A N 1
ATOM 630 C CA . GLU A 1 79 ? 8.488 1.139 12.077 1.00 85.44 79 GLU A CA 1
ATOM 631 C C . GLU A 1 79 ? 7.287 1.256 13.022 1.00 85.44 79 GLU A C 1
ATOM 633 O O . GLU A 1 79 ? 6.283 0.559 12.856 1.00 85.44 79 GLU A O 1
ATOM 638 N N . ASP A 1 80 ? 7.372 2.191 13.968 1.00 87.75 80 ASP A N 1
ATOM 639 C CA . ASP A 1 80 ? 6.317 2.445 14.947 1.00 87.75 80 ASP A CA 1
ATOM 640 C C . ASP A 1 80 ? 5.050 2.980 14.264 1.00 87.75 80 ASP A C 1
ATOM 642 O O . ASP A 1 80 ? 3.932 2.587 14.610 1.00 87.75 80 ASP A O 1
ATOM 646 N N . ALA A 1 81 ? 5.212 3.825 13.237 1.00 90.81 81 ALA A N 1
ATOM 647 C CA . ALA A 1 81 ? 4.095 4.336 12.452 1.00 90.81 81 ALA A CA 1
ATOM 648 C C . ALA A 1 81 ? 3.323 3.213 11.741 1.00 90.81 81 ALA A C 1
ATOM 650 O O . ALA A 1 81 ? 2.097 3.273 11.693 1.00 90.81 81 ALA A O 1
ATOM 651 N N . ALA A 1 82 ? 3.998 2.180 11.222 1.00 89.00 82 ALA A N 1
ATOM 652 C CA . ALA A 1 82 ? 3.337 1.051 10.564 1.00 89.00 82 ALA A CA 1
ATOM 653 C C . ALA A 1 82 ? 2.464 0.254 11.544 1.00 89.00 82 ALA A C 1
ATOM 655 O O . ALA A 1 82 ? 1.293 -0.004 11.262 1.00 89.00 82 ALA A O 1
ATOM 656 N N . GLN A 1 83 ? 3.017 -0.091 12.712 1.00 89.62 83 GLN A N 1
ATOM 657 C CA . GLN A 1 83 ? 2.302 -0.854 13.741 1.00 89.62 83 GLN A CA 1
ATOM 658 C C . GLN A 1 83 ? 1.090 -0.083 14.267 1.00 89.62 83 GLN A C 1
ATOM 660 O O . GLN A 1 83 ? -0.001 -0.634 14.418 1.00 89.62 83 GLN A O 1
ATOM 665 N N . LEU A 1 84 ? 1.270 1.214 14.522 1.00 90.25 84 LEU A N 1
ATOM 666 C CA . LEU A 1 84 ? 0.206 2.049 15.053 1.00 90.25 84 LEU A CA 1
ATOM 667 C C . LEU A 1 84 ? -0.872 2.341 14.004 1.00 90.25 84 LEU A C 1
ATOM 669 O O . LEU A 1 84 ? -2.048 2.403 14.349 1.00 90.25 84 LEU A O 1
ATOM 673 N N . LEU A 1 85 ? -0.502 2.464 12.726 1.00 90.06 85 LEU A N 1
ATOM 674 C CA . LEU A 1 85 ? -1.454 2.618 11.627 1.00 90.06 85 LEU A CA 1
ATOM 675 C C . LEU A 1 85 ? -2.360 1.389 11.475 1.00 90.06 85 LEU A C 1
ATOM 677 O O . LEU A 1 85 ? -3.563 1.550 11.253 1.00 90.06 85 LEU A O 1
ATOM 681 N N . ASP A 1 86 ? -1.801 0.185 11.610 1.00 88.94 86 ASP A N 1
ATOM 682 C CA . ASP A 1 86 ? -2.570 -1.062 11.590 1.00 88.94 86 ASP A CA 1
ATOM 683 C C . ASP A 1 86 ? -3.511 -1.144 12.801 1.00 88.94 86 ASP A C 1
ATOM 685 O O . ASP A 1 86 ? -4.719 -1.316 12.640 1.00 88.94 86 ASP A O 1
ATOM 689 N N . ALA A 1 87 ? -3.000 -0.872 14.007 1.00 90.25 87 ALA A N 1
ATOM 690 C CA . ALA A 1 87 ? -3.808 -0.842 15.227 1.00 90.25 87 ALA A CA 1
ATOM 691 C C . ALA A 1 87 ? -4.959 0.181 15.154 1.00 90.25 87 ALA A C 1
ATOM 693 O O . ALA A 1 87 ? -6.094 -0.126 15.516 1.00 90.25 87 ALA A O 1
ATOM 694 N N . VAL A 1 88 ? -4.696 1.389 14.646 1.00 90.62 88 VAL A N 1
ATOM 695 C CA . VAL A 1 88 ? -5.715 2.429 14.439 1.00 90.62 88 VAL A CA 1
ATOM 696 C C . VAL A 1 88 ? -6.744 1.982 13.399 1.00 90.62 88 VAL A C 1
ATOM 698 O O . VAL A 1 88 ? -7.940 2.170 13.607 1.00 90.62 88 VAL A O 1
ATOM 701 N N . THR A 1 89 ? -6.312 1.346 12.308 1.00 87.88 89 THR A N 1
ATOM 702 C CA . THR A 1 89 ? -7.224 0.829 11.274 1.00 87.88 89 THR A CA 1
ATOM 703 C C . THR A 1 89 ? -8.122 -0.282 11.823 1.00 87.88 89 THR A C 1
ATOM 705 O O . THR A 1 89 ? -9.321 -0.269 11.559 1.00 87.88 89 THR A O 1
ATOM 708 N N . GLN A 1 90 ? -7.588 -1.184 12.650 1.00 89.12 90 GLN A N 1
ATOM 709 C CA . GLN A 1 90 ? -8.382 -2.199 13.348 1.00 89.12 90 GLN A CA 1
ATOM 710 C C . GLN A 1 90 ? -9.383 -1.563 14.319 1.00 89.12 90 GLN A C 1
ATOM 712 O O . GLN A 1 90 ? -10.545 -1.959 14.344 1.00 89.12 90 GLN A O 1
ATOM 717 N N . LEU A 1 91 ? -8.980 -0.535 15.073 1.00 88.50 91 LEU A N 1
ATOM 718 C CA . LEU A 1 91 ? -9.889 0.170 15.979 1.00 88.50 91 LEU A CA 1
ATOM 719 C C . LEU A 1 91 ? -11.053 0.831 15.231 1.00 88.50 91 LEU A C 1
ATOM 721 O O . LEU A 1 91 ? -12.176 0.762 15.721 1.00 88.50 91 LEU A O 1
ATOM 725 N N . PHE A 1 92 ? -10.825 1.397 14.040 1.00 86.69 92 PHE A N 1
ATOM 726 C CA . PHE A 1 92 ? -11.906 1.958 13.221 1.00 86.69 92 PHE A CA 1
ATOM 727 C C . PHE A 1 92 ? -12.961 0.925 12.813 1.00 86.69 92 PHE A C 1
ATOM 729 O O . PHE A 1 92 ? -14.129 1.291 12.737 1.00 86.69 92 PHE A O 1
ATOM 736 N N . THR A 1 93 ? -12.608 -0.358 12.658 1.00 86.75 93 THR A N 1
ATOM 737 C CA . THR A 1 93 ? -13.605 -1.408 12.350 1.00 86.75 93 THR A CA 1
ATOM 738 C C . THR A 1 93 ? -14.640 -1.585 13.468 1.00 86.75 93 THR A C 1
ATOM 740 O O . THR A 1 93 ? -15.785 -1.944 13.217 1.00 86.75 93 THR A O 1
ATOM 743 N N . HIS A 1 94 ? -14.282 -1.272 14.720 1.00 84.88 94 HIS A N 1
ATOM 744 C CA . HIS A 1 94 ? -15.216 -1.275 15.852 1.00 84.88 94 HIS A CA 1
ATOM 745 C C . HIS A 1 94 ? -16.103 -0.023 15.924 1.00 84.88 94 HIS A C 1
ATOM 747 O O . HIS A 1 94 ? -17.019 0.021 16.747 1.00 84.88 94 HIS A O 1
ATOM 753 N N . PHE A 1 95 ? -15.820 0.991 15.101 1.00 86.12 95 PHE A N 1
ATOM 754 C CA . PHE A 1 95 ? -16.526 2.269 15.064 1.00 86.12 95 PHE A CA 1
ATOM 755 C C . PHE A 1 95 ? -17.331 2.500 13.775 1.00 86.12 95 PHE A C 1
ATOM 757 O O . PHE A 1 95 ? -17.901 3.578 13.631 1.00 86.12 95 PHE A O 1
ATOM 764 N N . GLU A 1 96 ? -17.443 1.501 12.891 1.00 81.69 96 GLU A N 1
ATOM 765 C CA . GLU A 1 96 ? -18.244 1.579 11.653 1.00 81.69 96 GLU A CA 1
ATOM 766 C C . GLU A 1 96 ? -19.717 1.933 11.936 1.00 81.69 96 GLU A C 1
ATOM 768 O O . GLU A 1 96 ? -20.307 2.762 11.252 1.00 81.69 96 GLU A O 1
ATOM 773 N N . ASP A 1 97 ? -20.293 1.407 13.022 1.00 82.19 97 ASP A N 1
ATOM 774 C CA . ASP A 1 97 ? -21.670 1.721 13.441 1.00 82.19 97 ASP A CA 1
ATOM 775 C C . ASP A 1 97 ? -21.834 3.141 14.034 1.00 82.19 97 ASP A C 1
ATOM 777 O O . ASP A 1 97 ? -22.949 3.571 14.335 1.00 82.19 97 ASP A O 1
ATOM 781 N N . TYR A 1 98 ? -20.731 3.864 14.253 1.00 82.81 98 TYR A N 1
ATOM 782 C CA . TYR A 1 98 ? -20.694 5.178 14.902 1.00 82.81 98 TYR A CA 1
ATOM 783 C C . TYR A 1 98 ? -20.174 6.291 13.974 1.00 82.81 98 TYR A C 1
ATOM 785 O O . TYR A 1 98 ? -19.806 7.362 14.461 1.00 82.81 98 TYR A O 1
ATOM 793 N N . GLU A 1 99 ? -20.160 6.071 12.655 1.00 75.19 99 GLU A N 1
ATOM 794 C CA . GLU A 1 99 ? -19.700 7.054 11.658 1.00 75.19 99 GLU A CA 1
ATOM 795 C C . GLU A 1 99 ? -20.415 8.413 11.759 1.00 75.19 99 GLU A C 1
ATOM 797 O O . GLU A 1 99 ? -19.787 9.449 11.560 1.00 75.19 99 GLU A O 1
ATOM 802 N N . ASP A 1 100 ? -21.689 8.430 12.167 1.00 80.25 100 ASP A N 1
ATOM 803 C CA . ASP A 1 100 ? -22.490 9.655 12.326 1.00 80.25 100 ASP A CA 1
ATOM 804 C C . ASP A 1 100 ? -22.020 10.568 13.479 1.00 80.25 100 ASP A C 1
ATOM 806 O O . ASP A 1 100 ? -22.519 11.685 13.657 1.00 80.25 100 ASP A O 1
ATOM 810 N N . VAL A 1 101 ? -21.094 10.103 14.322 1.00 87.56 101 VAL A N 1
ATOM 811 C CA . VAL A 1 101 ? -20.576 10.897 15.437 1.00 87.56 101 VAL A CA 1
ATOM 812 C C . VAL A 1 101 ? -19.513 11.869 14.909 1.00 87.56 101 VAL A C 1
ATOM 814 O O . VAL A 1 101 ? -18.454 11.429 14.460 1.00 87.56 101 VAL A O 1
ATOM 817 N N . PRO A 1 102 ? -19.685 13.195 15.079 1.00 87.44 102 PRO A N 1
ATOM 818 C CA . PRO A 1 102 ? -18.802 14.197 14.471 1.00 87.44 102 PRO A CA 1
ATOM 819 C C . PRO A 1 102 ? -17.339 14.069 14.918 1.00 87.44 102 PRO A C 1
ATOM 821 O O . PRO A 1 102 ? -16.421 14.417 14.182 1.00 87.44 102 PRO A O 1
ATOM 824 N N . LYS A 1 103 ? -17.092 13.538 16.124 1.00 84.62 103 LYS A N 1
ATOM 825 C CA . LYS A 1 103 ? -15.724 13.308 16.602 1.00 84.62 103 LYS A CA 1
ATOM 826 C C . LYS A 1 103 ? -15.027 12.157 15.871 1.00 84.62 103 LYS A C 1
ATOM 828 O O . LYS A 1 103 ? -13.812 12.201 15.705 1.00 84.62 103 LYS A O 1
ATOM 833 N N . ILE A 1 104 ? -15.776 11.135 15.460 1.00 87.31 104 ILE A N 1
ATOM 834 C CA . ILE A 1 104 ? -15.248 9.991 14.708 1.00 87.31 104 ILE A CA 1
ATOM 835 C C . ILE A 1 104 ? -14.988 10.407 13.260 1.00 87.31 104 ILE A C 1
ATOM 837 O O . ILE A 1 104 ? -13.945 10.052 12.714 1.00 87.31 104 ILE A O 1
ATOM 841 N N . GLU A 1 105 ? -15.856 11.236 12.679 1.00 87.25 105 GLU A N 1
ATOM 842 C CA . GLU A 1 105 ? -15.625 11.863 11.373 1.00 87.25 105 GLU A CA 1
ATOM 843 C C . GLU A 1 105 ? -14.324 12.692 11.366 1.00 87.25 105 GLU A C 1
ATOM 845 O O . GLU A 1 105 ? -13.448 12.461 10.532 1.00 87.25 105 GLU A O 1
ATOM 850 N N . GLU A 1 106 ? -14.127 13.566 12.362 1.00 89.94 106 GLU A N 1
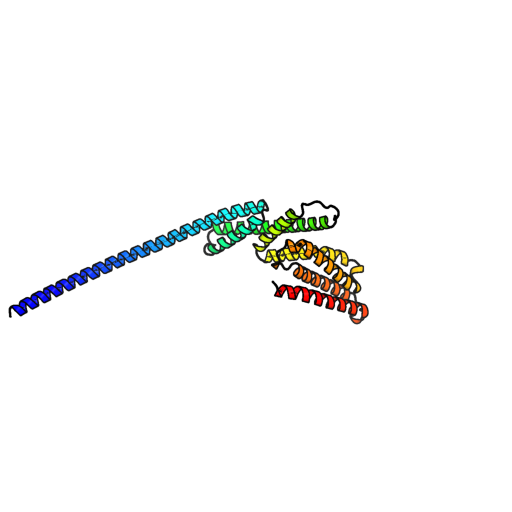ATOM 851 C CA . GLU A 1 106 ? -12.891 14.352 12.528 1.00 89.94 106 GLU A CA 1
ATOM 852 C C . GLU A 1 106 ? -11.643 13.452 12.665 1.00 89.94 106 GLU A C 1
ATOM 854 O O . GLU A 1 106 ? -10.609 13.684 12.032 1.00 89.94 106 GLU A O 1
ATOM 859 N N . LEU A 1 107 ? -11.725 12.382 13.465 1.00 88.62 107 LEU A N 1
ATOM 860 C CA . LEU A 1 107 ? -10.623 11.422 13.624 1.00 88.62 107 LEU A CA 1
ATOM 861 C C . LEU A 1 107 ? -10.326 10.663 12.323 1.00 88.62 107 LEU A C 1
ATOM 863 O O . LEU A 1 107 ? -9.170 10.404 11.993 1.00 88.62 107 LEU A O 1
ATOM 867 N N . THR A 1 108 ? -11.357 10.333 11.554 1.00 87.75 108 THR A N 1
ATOM 868 C CA . THR A 1 108 ? -11.205 9.664 10.260 1.00 87.75 108 THR A CA 1
ATOM 869 C C . THR A 1 108 ? -10.528 10.588 9.250 1.00 87.75 108 THR A C 1
ATOM 871 O O . THR A 1 108 ? -9.616 10.165 8.532 1.00 87.75 108 THR A O 1
ATOM 874 N N . GLU A 1 109 ? -10.905 11.870 9.227 1.00 90.69 109 GLU A N 1
ATOM 875 C CA . GLU A 1 109 ? -10.280 12.872 8.362 1.00 90.69 109 GLU A CA 1
ATOM 876 C C . GLU A 1 109 ? -8.809 13.113 8.728 1.00 90.69 109 GLU A C 1
ATOM 878 O O . GLU A 1 109 ? -7.944 13.101 7.843 1.00 90.69 109 GLU A O 1
ATOM 883 N N . THR A 1 110 ? -8.495 13.260 10.018 1.00 90.12 110 THR A N 1
ATOM 884 C CA . THR A 1 110 ? -7.105 13.435 10.482 1.00 90.12 110 THR A CA 1
ATOM 885 C C . THR A 1 110 ? -6.240 12.227 10.122 1.00 90.12 110 THR A C 1
ATOM 887 O O . THR A 1 110 ? -5.149 12.388 9.572 1.00 90.12 110 THR A O 1
ATOM 890 N N . VAL A 1 111 ? -6.744 11.002 10.293 1.00 91.25 111 VAL A N 1
ATOM 891 C CA . VAL A 1 111 ? -6.040 9.777 9.879 1.00 91.25 111 VAL A CA 1
ATOM 892 C C . VAL A 1 111 ? -5.864 9.710 8.365 1.00 91.25 111 VAL A C 1
ATOM 894 O O . VAL A 1 111 ? -4.795 9.327 7.884 1.00 91.25 111 VAL A O 1
ATOM 897 N N . ALA A 1 112 ? -6.861 10.125 7.581 1.00 90.88 112 ALA A N 1
ATOM 898 C CA . ALA A 1 112 ? -6.721 10.220 6.132 1.00 90.88 112 ALA A CA 1
ATOM 899 C C . ALA A 1 112 ? -5.641 11.241 5.728 1.00 90.88 112 ALA A C 1
ATOM 901 O O . ALA A 1 112 ? -4.866 10.986 4.801 1.00 90.88 112 ALA A O 1
ATOM 902 N N . GLN A 1 113 ? -5.543 12.373 6.429 1.00 92.62 113 GLN A N 1
ATOM 903 C CA . GLN A 1 113 ? -4.490 13.365 6.219 1.00 92.62 113 GLN A CA 1
ATOM 904 C C . GLN A 1 113 ? -3.104 12.813 6.577 1.00 92.62 113 GLN A C 1
ATOM 906 O O . GLN A 1 113 ? -2.172 12.974 5.782 1.00 92.62 113 GLN A O 1
ATOM 911 N N . ILE A 1 114 ? -2.974 12.097 7.697 1.00 91.00 114 ILE A N 1
ATOM 912 C CA . ILE A 1 114 ? -1.733 11.419 8.095 1.00 91.00 114 ILE A CA 1
ATOM 913 C C . ILE A 1 114 ? -1.317 10.397 7.035 1.00 91.00 114 ILE A C 1
ATOM 915 O O . ILE A 1 114 ? -0.184 10.440 6.559 1.00 91.00 114 ILE A O 1
ATOM 919 N N . LYS A 1 115 ? -2.241 9.538 6.579 1.00 90.25 115 LYS A N 1
ATOM 920 C CA . LYS A 1 115 ? -1.996 8.556 5.506 1.00 90.25 115 LYS A CA 1
ATOM 921 C C . LYS A 1 115 ? -1.480 9.229 4.227 1.00 90.25 115 LYS A C 1
ATOM 923 O O . LYS A 1 115 ? -0.536 8.735 3.609 1.00 90.25 115 LYS A O 1
ATOM 928 N N . ARG A 1 116 ? -2.055 10.374 3.828 1.00 91.00 116 ARG A N 1
ATOM 929 C CA . ARG A 1 116 ? -1.577 11.158 2.670 1.00 91.00 116 ARG A CA 1
ATOM 930 C C . ARG A 1 116 ? -0.185 11.752 2.907 1.00 91.00 116 ARG A C 1
ATOM 932 O O . ARG A 1 116 ? 0.640 11.721 1.994 1.00 91.00 116 ARG A O 1
ATOM 939 N N . SER A 1 117 ? 0.075 12.280 4.103 1.00 90.94 117 SER A N 1
ATOM 940 C CA . SER A 1 117 ? 1.377 12.848 4.472 1.00 90.94 117 SER A CA 1
ATOM 941 C C . SER A 1 117 ? 2.472 11.780 4.459 1.00 90.94 117 SER A C 1
ATOM 943 O O . SER A 1 117 ? 3.462 11.947 3.747 1.00 90.94 117 SER A O 1
ATOM 945 N N . LEU A 1 118 ? 2.242 10.650 5.139 1.00 89.69 118 LEU A N 1
ATOM 946 C CA . LEU A 1 118 ? 3.131 9.486 5.157 1.00 89.69 118 LEU A CA 1
ATOM 947 C C . LEU A 1 118 ? 3.411 8.981 3.746 1.00 89.69 118 LEU A C 1
ATOM 949 O O . LEU A 1 118 ? 4.566 8.790 3.385 1.00 89.69 118 LEU A O 1
ATOM 953 N N . ARG A 1 119 ? 2.375 8.839 2.908 1.00 90.69 119 ARG A N 1
ATOM 954 C CA . ARG A 1 119 ? 2.555 8.450 1.506 1.00 90.69 119 ARG A CA 1
ATOM 955 C C . ARG A 1 119 ? 3.528 9.380 0.783 1.00 90.69 119 ARG A C 1
ATOM 957 O O . ARG A 1 119 ? 4.418 8.895 0.098 1.00 90.69 119 ARG A O 1
ATOM 964 N N . ARG A 1 120 ? 3.362 10.699 0.900 1.00 90.19 120 ARG A N 1
ATOM 965 C CA . ARG A 1 120 ? 4.256 11.659 0.237 1.00 90.19 120 ARG A CA 1
ATOM 966 C C . ARG A 1 120 ? 5.688 11.550 0.767 1.00 90.19 120 ARG A C 1
ATOM 968 O O . ARG A 1 120 ? 6.603 11.441 -0.038 1.00 90.19 120 ARG A O 1
ATOM 975 N N . GLN A 1 121 ? 5.862 11.540 2.089 1.00 89.06 121 GLN A N 1
ATOM 976 C CA . GLN A 1 121 ? 7.182 11.451 2.720 1.00 89.06 121 GLN A CA 1
ATOM 977 C C . GLN A 1 121 ? 7.915 10.169 2.321 1.00 89.06 121 GLN A C 1
ATOM 979 O O . GLN A 1 121 ? 9.070 10.226 1.921 1.00 89.06 121 GLN A O 1
ATOM 984 N N . ILE A 1 122 ? 7.219 9.029 2.341 1.00 89.31 122 ILE A N 1
ATOM 985 C CA . ILE A 1 122 ? 7.789 7.746 1.929 1.00 89.31 122 ILE A CA 1
ATOM 986 C C . ILE A 1 122 ? 8.186 7.782 0.459 1.00 89.31 122 ILE A C 1
ATOM 988 O O . ILE A 1 122 ? 9.240 7.275 0.114 1.00 89.31 122 ILE A O 1
ATOM 992 N N . PHE A 1 123 ? 7.377 8.374 -0.421 1.00 88.75 123 PHE A N 1
ATOM 993 C CA . PHE A 1 123 ? 7.720 8.457 -1.841 1.00 88.75 123 PHE A CA 1
ATOM 994 C C . PHE A 1 123 ? 8.984 9.301 -2.069 1.00 88.75 123 PHE A C 1
ATOM 996 O O . PHE A 1 123 ? 9.846 8.894 -2.843 1.00 88.75 123 PHE A O 1
ATOM 1003 N N . GLU A 1 124 ? 9.112 10.435 -1.377 1.00 87.44 124 GLU A N 1
ATOM 1004 C CA . GLU A 1 124 ? 10.295 11.305 -1.435 1.00 87.44 124 GLU A CA 1
ATOM 1005 C C . GLU A 1 124 ? 11.544 10.617 -0.853 1.00 87.44 124 GLU A C 1
ATOM 1007 O O . GLU A 1 124 ? 12.604 10.603 -1.484 1.00 87.44 124 GLU A O 1
ATOM 1012 N N . ASP A 1 125 ? 11.423 9.986 0.315 1.00 86.12 125 ASP A N 1
ATOM 1013 C CA . ASP A 1 125 ? 12.535 9.291 0.974 1.00 86.12 125 ASP A CA 1
ATOM 1014 C C . ASP A 1 125 ? 12.966 8.055 0.198 1.00 86.12 125 ASP A C 1
ATOM 1016 O O . ASP A 1 125 ? 14.150 7.822 -0.019 1.00 86.12 125 ASP A O 1
ATOM 1020 N N . PHE A 1 126 ? 12.007 7.280 -0.294 1.00 85.69 126 PHE A N 1
ATOM 1021 C CA . PHE A 1 126 ? 12.294 6.122 -1.122 1.00 85.69 126 PHE A CA 1
ATOM 1022 C C . PHE A 1 126 ? 13.009 6.541 -2.409 1.00 85.69 126 PHE A C 1
ATOM 1024 O O . PHE A 1 126 ? 13.954 5.875 -2.833 1.00 85.69 126 PHE A O 1
ATOM 1031 N N . ASP A 1 127 ? 12.620 7.670 -3.010 1.00 84.31 127 ASP A N 1
ATOM 1032 C CA . ASP A 1 127 ? 13.295 8.202 -4.186 1.00 84.31 127 ASP A CA 1
ATOM 1033 C C . ASP A 1 127 ? 14.732 8.645 -3.893 1.00 84.31 127 ASP A C 1
ATOM 1035 O O . ASP A 1 127 ? 15.636 8.264 -4.644 1.00 84.31 127 ASP A O 1
ATOM 1039 N N . THR A 1 128 ? 14.943 9.414 -2.827 1.00 84.62 128 THR A N 1
ATOM 1040 C CA . THR A 1 128 ? 16.266 9.933 -2.446 1.00 84.62 128 THR A CA 1
ATOM 1041 C C . THR A 1 128 ? 17.216 8.819 -2.010 1.00 84.62 128 THR A C 1
ATOM 1043 O O . THR A 1 128 ? 18.327 8.732 -2.527 1.00 84.62 128 THR A O 1
ATOM 1046 N N . LEU A 1 129 ? 16.775 7.896 -1.154 1.00 80.31 129 LEU A N 1
ATOM 1047 C CA . LEU A 1 129 ? 17.590 6.772 -0.676 1.00 80.31 129 LEU A CA 1
ATOM 1048 C C . LEU A 1 129 ? 17.923 5.775 -1.802 1.00 80.31 129 LEU A C 1
ATOM 1050 O O . LEU A 1 129 ? 19.026 5.224 -1.864 1.00 80.31 129 LEU A O 1
ATOM 1054 N N . THR A 1 130 ? 17.008 5.583 -2.760 1.00 77.25 130 THR A N 1
ATOM 1055 C CA . THR A 1 130 ? 17.288 4.786 -3.969 1.00 77.25 130 THR A CA 1
ATOM 1056 C C . THR A 1 130 ? 18.343 5.454 -4.863 1.00 77.25 130 THR A C 1
ATOM 1058 O O . THR A 1 130 ? 19.122 4.759 -5.517 1.00 77.25 130 THR A O 1
ATOM 1061 N N . GLU A 1 131 ? 18.384 6.789 -4.920 1.00 76.75 131 GLU A N 1
ATOM 1062 C CA . GLU A 1 131 ? 19.394 7.535 -5.686 1.00 76.75 131 GLU A CA 1
ATOM 1063 C C . GLU A 1 131 ? 20.767 7.515 -5.018 1.00 76.75 131 GLU A C 1
ATOM 1065 O O . GLU A 1 131 ? 21.752 7.234 -5.700 1.00 76.75 131 GLU A O 1
ATOM 1070 N N . VAL A 1 132 ? 20.822 7.737 -3.702 1.00 72.81 132 VAL A N 1
ATOM 1071 C CA . VAL A 1 132 ? 22.061 7.697 -2.909 1.00 72.81 132 VAL A CA 1
ATOM 1072 C C . VAL A 1 132 ? 22.721 6.324 -3.021 1.00 72.81 132 VAL A C 1
ATOM 1074 O O . VAL A 1 132 ? 23.855 6.222 -3.490 1.00 72.81 132 VAL A O 1
ATOM 1077 N N . SER A 1 133 ? 21.961 5.252 -2.782 1.00 67.38 133 SER A N 1
ATOM 1078 C CA . SER A 1 133 ? 22.481 3.887 -2.938 1.00 67.38 133 SER A CA 1
ATOM 1079 C C . SER A 1 133 ? 22.929 3.571 -4.376 1.00 67.38 133 SER A C 1
ATOM 1081 O O . SER A 1 133 ? 23.744 2.679 -4.601 1.00 67.38 133 SER A O 1
ATOM 1083 N N . ALA A 1 134 ? 22.395 4.265 -5.394 1.00 64.69 134 ALA A N 1
ATOM 1084 C CA . ALA A 1 134 ? 22.810 4.085 -6.788 1.00 64.69 134 ALA A CA 1
ATOM 1085 C C . ALA A 1 134 ? 24.085 4.862 -7.157 1.00 64.69 134 ALA A C 1
ATOM 1087 O O . ALA A 1 134 ? 24.684 4.555 -8.190 1.00 64.69 134 ALA A O 1
ATOM 1088 N N . GLN A 1 135 ? 24.471 5.865 -6.364 1.00 61.69 135 GLN A N 1
ATOM 1089 C CA . GLN A 1 135 ? 25.709 6.630 -6.526 1.00 61.69 135 GLN A CA 1
ATOM 1090 C C . GLN A 1 135 ? 26.873 5.978 -5.771 1.00 61.69 135 GLN A C 1
ATOM 1092 O O . GLN A 1 135 ? 27.971 5.897 -6.318 1.00 61.69 135 GLN A O 1
ATOM 1097 N N . GLU A 1 136 ? 26.623 5.445 -4.575 1.00 57.44 136 GLU A N 1
ATOM 1098 C CA . GLU A 1 136 ? 27.643 4.806 -3.728 1.00 57.44 136 GLU A CA 1
ATOM 1099 C C . GLU A 1 136 ? 28.187 3.506 -4.347 1.00 57.44 136 GLU A C 1
ATOM 1101 O O . GLU A 1 136 ? 29.392 3.268 -4.331 1.00 57.44 136 GLU A O 1
ATOM 1106 N N . ALA A 1 137 ? 27.354 2.746 -5.066 1.00 52.28 137 ALA A N 1
ATOM 1107 C CA . ALA A 1 137 ? 27.791 1.570 -5.830 1.00 52.28 137 ALA A CA 1
ATOM 1108 C C . ALA A 1 137 ? 28.764 1.887 -6.995 1.00 52.28 137 ALA A C 1
ATOM 1110 O O . ALA A 1 137 ? 29.393 0.982 -7.545 1.00 52.28 137 ALA A O 1
ATOM 1111 N N . GLY A 1 138 ? 28.884 3.156 -7.405 1.00 47.34 138 GLY A N 1
ATOM 1112 C CA . GLY A 1 138 ? 29.860 3.611 -8.402 1.00 47.34 138 GLY A CA 1
ATOM 1113 C C . GLY A 1 138 ? 31.243 3.935 -7.823 1.00 47.34 138 GLY A C 1
ATOM 1114 O O . GLY A 1 138 ? 32.180 4.132 -8.595 1.00 47.34 138 GLY A O 1
ATOM 1115 N N . ALA A 1 139 ? 31.372 3.980 -6.494 1.00 48.22 139 ALA A N 1
ATOM 1116 C CA . ALA A 1 139 ? 32.594 4.283 -5.753 1.00 48.22 139 ALA A CA 1
ATOM 1117 C C . ALA A 1 139 ? 33.095 3.036 -5.001 1.00 48.22 139 ALA A C 1
ATOM 1119 O O . ALA A 1 139 ? 33.350 3.063 -3.803 1.00 48.22 139 ALA A O 1
ATOM 1120 N N . ALA A 1 140 ? 33.202 1.908 -5.704 1.00 41.94 140 ALA A N 1
ATOM 1121 C CA . ALA A 1 140 ? 33.718 0.664 -5.144 1.00 41.94 140 ALA A CA 1
ATOM 1122 C C . ALA A 1 140 ? 35.256 0.690 -5.079 1.00 41.94 140 ALA A C 1
ATOM 1124 O O . ALA A 1 140 ? 35.897 0.130 -5.964 1.00 41.94 140 ALA A O 1
ATOM 1125 N N . ASP A 1 141 ? 35.836 1.373 -4.083 1.00 38.66 141 ASP A N 1
ATOM 1126 C CA . ASP A 1 141 ? 37.212 1.099 -3.620 1.00 38.66 141 ASP A CA 1
ATOM 1127 C C . ASP A 1 141 ? 37.523 1.702 -2.232 1.00 38.66 141 ASP A C 1
ATOM 1129 O O . ASP A 1 141 ? 38.497 2.430 -2.038 1.00 38.66 141 ASP A O 1
ATOM 1133 N N . SER A 1 142 ? 36.686 1.419 -1.233 1.00 39.47 142 SER A N 1
ATOM 1134 C CA . SER A 1 142 ? 37.093 1.611 0.163 1.00 39.47 142 SER A CA 1
ATOM 1135 C C . SER A 1 142 ? 36.377 0.624 1.077 1.00 39.47 142 SER A C 1
ATOM 1137 O O . SER A 1 142 ? 35.212 0.806 1.422 1.00 39.47 142 SER A O 1
ATOM 1139 N N . ASP A 1 143 ? 37.116 -0.427 1.431 1.00 45.47 143 ASP A N 1
ATOM 1140 C CA . ASP A 1 143 ? 36.866 -1.340 2.541 1.00 45.47 143 ASP A CA 1
ATOM 1141 C C . ASP A 1 143 ? 36.840 -0.567 3.874 1.00 45.47 143 ASP A C 1
ATOM 1143 O O . ASP A 1 143 ? 37.877 -0.443 4.514 1.00 45.47 143 ASP A O 1
ATOM 1147 N N . GLU A 1 144 ? 35.686 -0.064 4.316 1.00 41.62 144 GLU A N 1
ATOM 1148 C CA . GLU A 1 144 ? 35.419 0.222 5.736 1.00 41.62 144 GLU A CA 1
ATOM 1149 C C . GLU A 1 144 ? 33.933 -0.042 6.049 1.00 41.62 144 GLU A C 1
ATOM 1151 O O . GLU A 1 144 ? 33.040 0.389 5.325 1.00 41.62 144 GLU A O 1
ATOM 1156 N N . ASP A 1 145 ? 33.672 -0.796 7.119 1.00 51.00 145 ASP A N 1
ATOM 1157 C CA . ASP A 1 145 ? 32.340 -1.068 7.675 1.00 51.00 145 ASP A CA 1
ATOM 1158 C C . ASP A 1 145 ? 31.554 0.238 7.982 1.00 51.00 145 ASP A C 1
ATOM 1160 O O . ASP A 1 145 ? 32.000 1.061 8.783 1.00 51.00 145 ASP A O 1
ATOM 1164 N N . GLY A 1 146 ? 30.338 0.379 7.418 1.00 45.53 146 GLY A N 1
ATOM 1165 C CA . GLY A 1 146 ? 29.356 1.477 7.631 1.00 45.53 146 GLY A CA 1
ATOM 1166 C C . GLY A 1 146 ? 29.255 2.431 6.422 1.00 45.53 146 GLY A C 1
ATOM 1167 O O . GLY A 1 146 ? 30.296 2.671 5.827 1.00 45.53 146 GLY A O 1
ATOM 1168 N N . PRO A 1 147 ? 28.090 2.989 5.981 1.00 47.88 147 PRO A N 1
ATOM 1169 C CA . PRO A 1 147 ? 26.789 3.282 6.613 1.00 47.88 147 PRO A CA 1
ATOM 1170 C C . PRO A 1 147 ? 25.557 2.659 5.897 1.00 47.88 147 PRO A C 1
ATOM 1172 O O . PRO A 1 147 ? 24.420 3.029 6.198 1.00 47.88 147 PRO A O 1
ATOM 1175 N N . ASP A 1 148 ? 25.759 1.702 4.984 1.00 51.84 148 ASP A N 1
ATOM 1176 C CA . ASP A 1 148 ? 24.702 1.081 4.160 1.00 51.84 148 ASP A CA 1
ATOM 1177 C C . ASP A 1 148 ? 23.541 0.480 4.979 1.00 51.84 148 ASP A C 1
ATOM 1179 O O . ASP A 1 148 ? 22.394 0.478 4.531 1.00 51.84 148 ASP A O 1
ATOM 1183 N N . SER A 1 149 ? 23.799 0.015 6.209 1.00 58.19 149 SER A N 1
ATOM 1184 C CA . SER A 1 149 ? 22.763 -0.598 7.055 1.00 58.19 149 SER A CA 1
ATOM 1185 C C . SER A 1 149 ? 21.648 0.385 7.423 1.00 58.19 149 SER A C 1
ATOM 1187 O O . SER A 1 149 ? 20.483 0.006 7.402 1.00 58.19 149 SER A O 1
ATOM 1189 N N . SER A 1 150 ? 21.955 1.661 7.690 1.00 65.94 150 SER A N 1
ATOM 1190 C CA . SER A 1 150 ? 20.949 2.602 8.209 1.00 65.94 150 SER A CA 1
ATOM 1191 C C . SER A 1 150 ? 19.965 3.069 7.131 1.00 65.94 150 SER A C 1
ATOM 1193 O O . SER A 1 150 ? 18.759 3.105 7.365 1.00 65.94 150 SER A O 1
ATOM 1195 N N . SER A 1 151 ? 20.443 3.354 5.916 1.00 69.94 151 SER A N 1
ATOM 1196 C CA . SER A 1 151 ? 19.589 3.728 4.778 1.00 69.94 151 SER A CA 1
ATOM 1197 C C . SER A 1 151 ? 18.692 2.570 4.330 1.00 69.94 151 SER A C 1
ATOM 1199 O O . SER A 1 151 ? 17.512 2.772 4.031 1.00 69.94 151 SER A O 1
ATOM 1201 N N . LEU A 1 152 ? 19.231 1.346 4.308 1.00 72.12 152 LEU A N 1
ATOM 1202 C CA . LEU A 1 152 ? 18.475 0.139 3.965 1.00 72.12 152 LEU A CA 1
ATOM 1203 C C . LEU A 1 152 ? 17.476 -0.237 5.072 1.00 72.12 152 LEU A C 1
ATOM 1205 O O . LEU A 1 152 ? 16.368 -0.676 4.764 1.00 72.12 152 LEU A O 1
ATOM 1209 N N . GLU A 1 153 ? 17.807 -0.004 6.343 1.00 77.50 153 GLU A N 1
ATOM 1210 C CA . GLU A 1 153 ? 16.875 -0.140 7.469 1.00 77.50 153 GLU A CA 1
ATOM 1211 C C . GLU A 1 153 ? 15.709 0.846 7.350 1.00 77.50 153 GLU A C 1
ATOM 1213 O O . GLU A 1 153 ? 14.554 0.423 7.388 1.00 77.50 153 GLU A O 1
ATOM 1218 N N . ILE A 1 154 ? 15.971 2.134 7.097 1.00 81.00 154 ILE A N 1
ATOM 1219 C CA . ILE A 1 154 ? 14.913 3.139 6.887 1.00 81.00 154 ILE A CA 1
ATOM 1220 C C . ILE A 1 154 ? 14.006 2.737 5.716 1.00 81.00 154 ILE A C 1
ATOM 1222 O O . ILE A 1 154 ? 12.782 2.812 5.838 1.00 81.00 154 ILE A O 1
ATOM 1226 N N . LEU A 1 155 ? 14.577 2.254 4.606 1.00 82.00 155 LEU A N 1
ATOM 1227 C CA . LEU A 1 155 ? 13.808 1.741 3.466 1.00 82.00 155 LEU A CA 1
ATOM 1228 C C . LEU A 1 155 ? 12.945 0.535 3.848 1.00 82.00 155 LEU A C 1
ATOM 1230 O O . LEU A 1 155 ? 11.777 0.471 3.457 1.00 82.00 155 LEU A O 1
ATOM 1234 N N . ARG A 1 156 ? 13.482 -0.406 4.629 1.00 84.19 156 ARG A N 1
ATOM 1235 C CA . ARG A 1 156 ? 12.737 -1.572 5.119 1.00 84.19 156 ARG A CA 1
ATOM 1236 C C . ARG A 1 156 ? 11.562 -1.148 6.000 1.00 84.19 156 ARG A C 1
ATOM 1238 O O . ARG A 1 156 ? 10.449 -1.638 5.810 1.00 84.19 156 ARG A O 1
ATOM 1245 N N . HIS A 1 157 ? 11.781 -0.214 6.922 1.00 84.38 157 HIS A N 1
ATOM 1246 C CA . HIS A 1 157 ? 10.722 0.319 7.776 1.00 84.38 157 HIS A CA 1
ATOM 1247 C C . HIS A 1 157 ? 9.675 1.096 6.965 1.00 84.38 157 HIS A C 1
ATOM 1249 O O . HIS A 1 157 ? 8.476 0.933 7.187 1.00 84.38 157 HIS A O 1
ATOM 1255 N N . ALA A 1 158 ? 10.093 1.870 5.962 1.00 85.69 158 ALA A N 1
ATOM 1256 C CA . ALA A 1 158 ? 9.179 2.548 5.046 1.00 85.69 158 ALA A CA 1
ATOM 1257 C C . ALA A 1 158 ? 8.317 1.551 4.247 1.00 85.69 158 ALA A C 1
ATOM 1259 O O . ALA A 1 158 ? 7.124 1.789 4.047 1.00 85.69 158 ALA A O 1
ATOM 1260 N N . CYS A 1 159 ? 8.877 0.404 3.844 1.00 85.75 159 CYS A N 1
ATOM 1261 C CA . CYS A 1 159 ? 8.110 -0.662 3.193 1.00 85.75 159 CYS A CA 1
ATOM 1262 C C . CYS A 1 159 ? 7.025 -1.238 4.110 1.00 85.75 159 CYS A C 1
ATOM 1264 O O . CYS A 1 159 ? 5.913 -1.478 3.642 1.00 85.75 159 CYS A O 1
ATOM 1266 N N . ALA A 1 160 ? 7.307 -1.387 5.409 1.00 85.25 160 ALA A N 1
ATOM 1267 C CA . ALA A 1 160 ? 6.312 -1.842 6.380 1.00 85.25 160 ALA A CA 1
ATOM 1268 C C . ALA A 1 160 ? 5.106 -0.884 6.463 1.00 85.25 160 ALA A C 1
ATOM 1270 O O . ALA A 1 160 ? 3.962 -1.336 6.481 1.00 85.25 160 ALA A O 1
ATOM 1271 N N . VAL A 1 161 ? 5.333 0.436 6.418 1.00 86.50 161 VAL A N 1
ATOM 1272 C CA . VAL A 1 161 ? 4.235 1.425 6.372 1.00 86.50 161 VAL A CA 1
ATOM 1273 C C . VAL A 1 161 ? 3.440 1.318 5.071 1.00 86.50 161 VAL A C 1
ATOM 1275 O O . VAL A 1 161 ? 2.217 1.445 5.078 1.00 86.50 161 VAL A O 1
ATOM 1278 N N . VAL A 1 162 ? 4.111 1.082 3.942 1.00 87.38 162 VAL A N 1
ATOM 1279 C CA . VAL A 1 162 ? 3.450 0.932 2.635 1.00 87.38 162 VAL A CA 1
ATOM 1280 C C . VAL A 1 162 ? 2.561 -0.308 2.589 1.00 87.38 162 VAL A C 1
ATOM 1282 O O . VAL A 1 162 ? 1.508 -0.257 1.958 1.00 87.38 162 VAL A O 1
ATOM 1285 N N . ASP A 1 163 ? 2.951 -1.391 3.260 1.00 86.56 163 ASP A N 1
ATOM 1286 C CA . ASP A 1 163 ? 2.115 -2.587 3.391 1.00 86.56 163 ASP A CA 1
ATOM 1287 C C . ASP A 1 163 ? 0.930 -2.389 4.350 1.00 86.56 163 ASP A C 1
ATOM 1289 O O . ASP A 1 163 ? -0.123 -2.981 4.123 1.00 86.56 163 ASP A O 1
ATOM 1293 N N . ALA A 1 164 ? 1.062 -1.528 5.366 1.00 84.75 164 ALA A N 1
ATOM 1294 C CA . ALA A 1 164 ? -0.050 -1.124 6.235 1.00 84.75 164 ALA A CA 1
ATOM 1295 C C . ALA A 1 164 ? -1.025 -0.136 5.553 1.00 84.75 164 ALA A C 1
ATOM 1297 O O . ALA A 1 164 ? -2.156 0.064 6.003 1.00 84.75 164 ALA A O 1
ATOM 1298 N N . LEU A 1 165 ? -0.603 0.508 4.462 1.00 86.75 165 LEU A N 1
ATOM 1299 C CA . LEU A 1 165 ? -1.438 1.383 3.642 1.00 86.75 165 LEU A CA 1
ATOM 1300 C C . LEU A 1 165 ? -2.251 0.585 2.601 1.00 86.75 165 LEU A C 1
ATOM 1302 O O . LEU A 1 165 ? -1.925 -0.556 2.276 1.00 86.75 165 LEU A O 1
ATOM 1306 N N . PRO A 1 166 ? -3.307 1.187 2.013 1.00 83.44 166 PRO A N 1
ATOM 1307 C CA . PRO A 1 166 ? -4.091 0.536 0.967 1.00 83.44 166 PRO A CA 1
ATOM 1308 C C . PRO A 1 166 ? -3.221 0.033 -0.201 1.00 83.44 166 PRO A C 1
ATOM 1310 O O . PRO A 1 166 ? -2.250 0.702 -0.580 1.00 83.44 166 PRO A O 1
ATOM 1313 N N . PRO A 1 167 ? -3.598 -1.086 -0.852 1.00 83.12 167 PRO A N 1
ATOM 1314 C CA . PRO A 1 167 ? -2.775 -1.745 -1.871 1.00 83.12 167 PRO A CA 1
ATOM 1315 C C . PRO A 1 167 ? -2.459 -0.855 -3.084 1.00 83.12 167 PRO A C 1
ATOM 1317 O O . PRO A 1 167 ? -1.466 -1.090 -3.778 1.00 83.12 167 PRO A O 1
ATOM 1320 N N . ASP A 1 168 ? -3.255 0.188 -3.326 1.00 86.50 168 ASP A N 1
ATOM 1321 C CA . ASP A 1 168 ? -3.018 1.189 -4.368 1.00 86.50 168 ASP A CA 1
ATOM 1322 C C . ASP A 1 168 ? -1.712 1.961 -4.160 1.00 86.50 168 ASP A C 1
ATOM 1324 O O . ASP A 1 168 ? -1.024 2.300 -5.127 1.00 86.50 168 ASP A O 1
ATOM 1328 N N . VAL A 1 169 ? -1.334 2.219 -2.903 1.00 87.62 169 VAL A N 1
ATOM 1329 C CA . VAL A 1 169 ? -0.090 2.921 -2.565 1.00 87.62 169 VAL A CA 1
ATOM 1330 C C . VAL A 1 169 ? 1.109 2.062 -2.942 1.00 87.62 169 VAL A C 1
ATOM 1332 O O . VAL A 1 169 ? 2.002 2.535 -3.646 1.00 87.62 169 VAL A O 1
ATOM 1335 N N . ARG A 1 170 ? 1.083 0.776 -2.574 1.00 88.75 170 ARG A N 1
ATOM 1336 C CA . ARG A 1 170 ? 2.109 -0.200 -2.964 1.00 88.75 170 ARG A CA 1
ATOM 1337 C C . ARG A 1 170 ? 2.233 -0.317 -4.480 1.00 88.75 170 ARG A C 1
ATOM 1339 O O . ARG A 1 170 ? 3.345 -0.330 -5.010 1.00 88.75 170 ARG A O 1
ATOM 1346 N N . GLN A 1 171 ? 1.109 -0.384 -5.199 1.00 88.56 171 GLN A N 1
ATOM 1347 C CA . GLN A 1 171 ? 1.123 -0.432 -6.664 1.00 88.56 171 GLN A CA 1
ATOM 1348 C C . GLN A 1 171 ? 1.745 0.828 -7.271 1.00 88.56 171 GLN A C 1
ATOM 1350 O O . GLN A 1 171 ? 2.572 0.713 -8.177 1.00 88.56 171 GLN A O 1
ATOM 1355 N N . ALA A 1 172 ? 1.378 2.009 -6.772 1.00 89.81 172 ALA A N 1
ATOM 1356 C CA . ALA A 1 172 ? 1.926 3.278 -7.236 1.00 89.81 172 ALA A CA 1
ATOM 1357 C C . ALA A 1 172 ? 3.437 3.380 -6.973 1.00 89.81 172 ALA A C 1
ATOM 1359 O O . ALA A 1 172 ? 4.184 3.699 -7.898 1.00 89.81 172 ALA A O 1
ATOM 1360 N N . LEU A 1 173 ? 3.890 3.029 -5.764 1.00 89.44 173 LEU A N 1
ATOM 1361 C CA . LEU A 1 173 ? 5.308 3.057 -5.397 1.00 89.44 173 LEU A CA 1
ATOM 1362 C C . LEU A 1 173 ? 6.119 2.085 -6.258 1.00 89.44 173 LEU A C 1
ATOM 1364 O O . LEU A 1 173 ? 7.139 2.451 -6.834 1.00 89.44 173 LEU A O 1
ATOM 1368 N N . THR A 1 174 ? 5.619 0.860 -6.425 1.00 89.88 174 THR A N 1
ATOM 1369 C CA . THR A 1 174 ? 6.282 -0.148 -7.258 1.00 89.88 174 THR A CA 1
ATOM 1370 C C . THR A 1 174 ? 6.396 0.302 -8.715 1.00 89.88 174 THR A C 1
ATOM 1372 O O . THR A 1 174 ? 7.442 0.124 -9.339 1.00 89.88 174 THR A O 1
ATOM 1375 N N . ARG A 1 175 ? 5.332 0.899 -9.272 1.00 90.25 175 ARG A N 1
ATOM 1376 C CA . ARG A 1 175 ? 5.349 1.445 -10.638 1.00 90.25 175 ARG A CA 1
ATOM 1377 C C . ARG A 1 175 ? 6.369 2.571 -10.772 1.00 90.25 175 ARG A C 1
ATOM 1379 O O . ARG A 1 175 ? 7.129 2.566 -11.736 1.00 90.25 175 ARG A O 1
ATOM 1386 N N . GLN A 1 176 ? 6.418 3.497 -9.816 1.00 90.31 176 GLN A N 1
ATOM 1387 C CA . GLN A 1 176 ? 7.396 4.586 -9.802 1.00 90.31 176 GLN A CA 1
ATOM 1388 C C . GLN A 1 176 ? 8.827 4.061 -9.713 1.00 90.31 176 GLN A C 1
ATOM 1390 O O . GLN A 1 176 ? 9.673 4.478 -10.504 1.00 90.31 176 GLN A O 1
ATOM 1395 N N . PHE A 1 177 ? 9.081 3.092 -8.834 1.00 88.94 177 PHE A N 1
ATOM 1396 C CA . PHE A 1 177 ? 10.383 2.444 -8.725 1.00 88.94 177 PHE A CA 1
ATOM 1397 C C . PHE A 1 177 ? 10.798 1.789 -10.045 1.00 88.94 177 PHE A C 1
ATOM 1399 O O . PHE A 1 177 ? 11.872 2.085 -10.568 1.00 88.94 177 PHE A O 1
ATOM 1406 N N . CYS A 1 178 ? 9.929 0.964 -10.643 1.00 91.00 178 CYS A N 1
ATOM 1407 C CA . CYS A 1 178 ? 10.216 0.325 -11.930 1.00 91.00 178 CYS A CA 1
ATOM 1408 C C . CYS A 1 178 ? 10.469 1.370 -13.026 1.00 91.00 178 CYS A C 1
ATOM 1410 O O . CYS A 1 178 ? 11.434 1.261 -13.781 1.00 91.00 178 CYS A O 1
ATOM 1412 N N . ALA A 1 179 ? 9.645 2.419 -13.085 1.00 90.06 179 ALA A N 1
ATOM 1413 C CA . ALA A 1 179 ? 9.807 3.499 -14.049 1.00 90.06 179 ALA A CA 1
ATOM 1414 C C . ALA A 1 179 ? 11.140 4.237 -13.875 1.00 90.06 179 ALA A C 1
ATOM 1416 O O . ALA A 1 179 ? 11.761 4.597 -14.874 1.00 90.06 179 ALA A O 1
ATOM 1417 N N . LYS A 1 180 ? 11.592 4.431 -12.632 1.00 88.38 180 LYS A N 1
ATOM 1418 C CA . LYS A 1 180 ? 12.870 5.063 -12.296 1.00 88.38 180 LYS A CA 1
ATOM 1419 C C . LYS A 1 180 ? 14.059 4.206 -12.718 1.00 88.38 180 LYS A C 1
ATOM 1421 O O . LYS A 1 180 ? 14.950 4.723 -13.387 1.00 88.38 180 LYS A O 1
ATOM 1426 N N . GLN A 1 181 ? 14.041 2.903 -12.426 1.00 86.88 181 GLN A N 1
ATOM 1427 C CA . GLN A 1 181 ? 15.096 1.978 -12.870 1.00 86.88 181 GLN A CA 1
ATOM 1428 C C . GLN A 1 181 ? 15.202 1.927 -14.403 1.00 86.88 181 GLN A C 1
ATOM 1430 O O . GLN A 1 181 ? 16.295 1.863 -14.969 1.00 86.88 181 GLN A O 1
ATOM 1435 N N . LEU A 1 182 ? 14.065 2.036 -15.093 1.00 89.88 182 LEU A N 1
ATOM 1436 C CA . LEU A 1 182 ? 14.002 2.049 -16.552 1.00 89.88 182 LEU A CA 1
ATOM 1437 C C . LEU A 1 182 ? 14.282 3.432 -17.174 1.00 89.88 182 LEU A C 1
ATOM 1439 O O . LEU A 1 182 ? 14.449 3.514 -18.386 1.00 89.88 182 LEU A O 1
ATOM 1443 N N . ARG A 1 183 ? 14.456 4.519 -16.404 1.00 87.81 183 ARG A N 1
ATOM 1444 C CA . ARG A 1 183 ? 14.894 5.811 -16.983 1.00 87.81 183 ARG A CA 1
ATOM 1445 C C . ARG A 1 183 ? 16.245 5.695 -17.683 1.00 87.81 183 ARG A C 1
ATOM 1447 O O . ARG A 1 183 ? 16.441 6.286 -18.739 1.00 87.81 183 ARG A O 1
ATOM 1454 N N . ARG A 1 184 ? 17.169 4.900 -17.124 1.00 84.06 184 ARG A N 1
ATOM 1455 C CA . ARG A 1 184 ? 18.472 4.627 -17.756 1.00 84.06 184 ARG A CA 1
ATOM 1456 C C . ARG A 1 184 ? 18.320 3.864 -19.073 1.00 84.06 184 ARG A C 1
ATOM 1458 O O . ARG A 1 184 ? 19.141 4.034 -19.968 1.00 84.06 184 ARG A O 1
ATOM 1465 N N . TYR A 1 185 ? 17.287 3.033 -19.201 1.00 86.81 185 TYR A N 1
ATOM 1466 C CA . TYR A 1 185 ? 16.967 2.378 -20.467 1.00 86.81 185 TYR A CA 1
ATOM 1467 C C . TYR A 1 185 ? 16.532 3.406 -21.507 1.00 86.81 185 TYR A C 1
ATOM 1469 O O . TYR A 1 185 ? 17.079 3.411 -22.608 1.00 86.81 185 TYR A O 1
ATOM 1477 N N . ASP A 1 186 ? 15.613 4.302 -21.138 1.00 86.38 186 ASP A N 1
ATOM 1478 C CA . ASP A 1 186 ? 15.101 5.321 -22.057 1.00 86.38 186 ASP A CA 1
ATOM 1479 C C . ASP A 1 186 ? 16.243 6.187 -22.595 1.00 86.38 186 ASP A C 1
ATOM 1481 O O . ASP A 1 186 ? 16.339 6.389 -23.798 1.00 86.38 186 ASP A O 1
ATOM 1485 N N . THR A 1 187 ? 17.169 6.629 -21.736 1.00 86.31 187 THR A N 1
ATOM 1486 C CA . THR A 1 187 ? 18.316 7.437 -22.176 1.00 86.31 187 THR A CA 1
ATOM 1487 C C . THR A 1 187 ? 19.310 6.651 -23.030 1.00 86.31 187 THR A C 1
ATOM 1489 O O . THR A 1 187 ? 19.812 7.182 -24.017 1.00 86.31 187 THR A O 1
ATOM 1492 N N . THR A 1 188 ? 19.584 5.386 -22.691 1.00 86.19 188 THR A N 1
ATOM 1493 C CA . THR A 1 188 ? 20.550 4.544 -23.423 1.00 86.19 188 THR A CA 1
ATOM 1494 C C . THR A 1 188 ? 20.066 4.212 -24.835 1.00 86.19 188 THR A C 1
ATOM 1496 O O . THR A 1 188 ? 20.875 4.113 -25.754 1.00 86.19 188 THR A O 1
ATOM 1499 N N . PHE A 1 189 ? 18.757 4.029 -25.019 1.00 86.81 189 PHE A N 1
ATOM 1500 C CA . PHE A 1 189 ? 18.171 3.577 -26.284 1.00 86.81 189 PHE A CA 1
ATOM 1501 C C . PHE A 1 189 ? 17.336 4.646 -27.012 1.00 86.81 189 PHE A C 1
ATOM 1503 O O . PHE A 1 189 ? 16.651 4.306 -27.976 1.00 86.81 189 PHE A O 1
ATOM 1510 N N . ALA A 1 190 ? 17.385 5.910 -26.576 1.00 82.75 190 ALA A N 1
ATOM 1511 C CA . ALA A 1 190 ? 16.737 7.035 -27.262 1.00 82.75 190 ALA A CA 1
ATOM 1512 C C . ALA A 1 190 ? 17.493 7.515 -28.515 1.00 82.75 190 ALA A C 1
ATOM 1514 O O . ALA A 1 190 ? 16.876 8.117 -29.390 1.00 82.75 190 ALA A O 1
ATOM 1515 N N . GLY A 1 191 ? 18.809 7.285 -28.596 1.00 80.12 191 GLY A N 1
ATOM 1516 C CA . GLY A 1 191 ? 19.634 7.697 -29.738 1.00 80.12 191 GLY A CA 1
ATOM 1517 C C . GLY A 1 191 ? 19.452 6.822 -30.984 1.00 80.12 191 GLY A C 1
ATOM 1518 O O . GLY A 1 191 ? 18.798 5.780 -30.927 1.00 80.12 191 GLY A O 1
ATOM 1519 N N . GLU A 1 192 ? 20.088 7.217 -32.094 1.00 66.81 192 GLU A N 1
ATOM 1520 C CA . GLU A 1 192 ? 20.043 6.505 -33.388 1.00 66.81 192 GLU A CA 1
ATOM 1521 C C . GLU A 1 192 ? 20.433 5.024 -33.254 1.00 66.81 192 GLU A C 1
ATOM 1523 O O . GLU A 1 192 ? 19.755 4.145 -33.782 1.00 66.81 192 GLU A O 1
ATOM 1528 N N . ASP A 1 193 ? 21.435 4.721 -32.422 1.00 66.81 193 ASP A N 1
ATOM 1529 C CA . ASP A 1 193 ? 21.879 3.352 -32.140 1.00 66.81 193 ASP A CA 1
ATOM 1530 C C . ASP A 1 193 ? 20.801 2.470 -31.487 1.00 66.81 193 ASP A C 1
ATOM 1532 O O . ASP A 1 193 ? 20.929 1.246 -31.474 1.00 66.81 193 ASP A O 1
ATOM 1536 N N . GLY A 1 194 ? 19.765 3.057 -30.886 1.00 73.69 194 GLY A N 1
ATOM 1537 C CA . GLY A 1 194 ? 18.653 2.334 -30.276 1.00 73.69 194 GLY A CA 1
ATOM 1538 C C . GLY A 1 194 ? 17.524 2.004 -31.251 1.00 73.69 194 GLY A C 1
ATOM 1539 O O . GLY A 1 194 ? 16.688 1.160 -30.923 1.00 73.69 194 GLY A O 1
ATOM 1540 N N . GLN A 1 195 ? 17.493 2.638 -32.423 1.00 77.56 195 GLN A N 1
ATOM 1541 C CA . GLN A 1 195 ? 16.375 2.582 -33.371 1.00 77.56 195 GLN A CA 1
ATOM 1542 C C . GLN A 1 195 ? 16.529 1.504 -34.453 1.00 77.56 195 GLN A C 1
ATOM 1544 O O . GLN A 1 195 ? 15.727 1.445 -35.376 1.00 77.56 195 GLN A O 1
ATOM 1549 N N . ASP A 1 196 ? 17.520 0.624 -34.320 1.00 83.12 196 ASP A N 1
ATOM 1550 C CA . ASP A 1 196 ? 17.744 -0.500 -35.230 1.00 83.12 196 ASP A CA 1
ATOM 1551 C C . ASP A 1 196 ? 17.329 -1.848 -34.606 1.00 83.12 196 ASP A C 1
ATOM 1553 O O . ASP A 1 196 ? 17.369 -2.038 -33.385 1.00 83.12 196 ASP A O 1
ATOM 1557 N N . LEU A 1 197 ? 16.970 -2.824 -35.443 1.00 82.44 197 LEU A N 1
ATOM 1558 C CA . LEU A 1 197 ? 16.589 -4.181 -35.037 1.00 82.44 197 LEU A CA 1
ATOM 1559 C C . LEU A 1 197 ? 17.726 -4.911 -34.303 1.00 82.44 197 LEU A C 1
ATOM 1561 O O . LEU A 1 197 ? 17.468 -5.670 -33.364 1.00 82.44 197 LEU A O 1
ATOM 1565 N N . ASP A 1 198 ? 18.992 -4.626 -34.623 1.00 83.00 198 ASP A N 1
ATOM 1566 C CA . ASP A 1 198 ? 20.136 -5.196 -33.899 1.00 83.00 198 ASP A CA 1
ATOM 1567 C C . ASP A 1 198 ? 20.255 -4.647 -32.452 1.00 83.00 198 ASP A C 1
ATOM 1569 O O . ASP A 1 198 ? 20.922 -5.241 -31.589 1.00 83.00 198 ASP A O 1
ATOM 1573 N N . ALA A 1 199 ? 19.554 -3.553 -32.117 1.00 85.00 199 ALA A N 1
ATOM 1574 C CA . ALA A 1 199 ? 19.455 -3.051 -30.746 1.00 85.00 199 ALA A CA 1
ATOM 1575 C C . ALA A 1 199 ? 18.629 -3.973 -29.834 1.00 85.00 199 ALA A C 1
ATOM 1577 O O . ALA A 1 199 ? 18.856 -3.973 -28.622 1.00 85.00 199 ALA A O 1
ATOM 1578 N N . VAL A 1 200 ? 17.738 -4.814 -30.374 1.00 88.19 200 VAL A N 1
ATOM 1579 C CA . VAL A 1 200 ? 16.891 -5.737 -29.591 1.00 88.19 200 VAL A CA 1
ATOM 1580 C C . VAL A 1 200 ? 17.738 -6.662 -28.709 1.00 88.19 200 VAL A C 1
ATOM 1582 O O . VAL A 1 200 ? 17.507 -6.776 -27.503 1.00 88.19 200 VAL A O 1
ATOM 1585 N N . ARG A 1 201 ? 18.821 -7.229 -29.257 1.00 89.19 201 ARG A N 1
ATOM 1586 C CA . ARG A 1 201 ? 19.765 -8.054 -28.482 1.00 89.19 201 ARG A CA 1
ATOM 1587 C C . ARG A 1 201 ? 20.424 -7.264 -27.347 1.00 89.19 201 ARG A C 1
ATOM 1589 O O . ARG A 1 201 ? 20.599 -7.785 -26.242 1.00 89.19 201 ARG A O 1
ATOM 1596 N N . ARG A 1 202 ? 20.798 -6.005 -27.609 1.00 89.88 202 ARG A N 1
ATOM 1597 C CA . ARG A 1 202 ? 21.415 -5.113 -26.613 1.00 89.88 202 ARG A CA 1
ATOM 1598 C C . ARG A 1 202 ? 20.429 -4.743 -25.504 1.00 89.88 202 ARG A C 1
ATOM 1600 O O . ARG A 1 202 ? 20.841 -4.747 -24.347 1.00 89.88 202 ARG A O 1
ATOM 1607 N N . ARG A 1 203 ? 19.148 -4.518 -25.824 1.00 91.31 203 ARG A N 1
ATOM 1608 C CA . ARG A 1 203 ? 18.071 -4.251 -24.850 1.00 91.31 203 ARG A CA 1
ATOM 1609 C C . ARG A 1 203 ? 17.921 -5.405 -23.854 1.00 91.31 203 ARG A C 1
ATOM 1611 O O . ARG A 1 203 ? 17.956 -5.168 -22.648 1.00 91.31 203 ARG A O 1
ATOM 1618 N N . TYR A 1 204 ? 17.873 -6.656 -24.322 1.00 92.88 204 TYR A N 1
ATOM 1619 C CA . TYR A 1 204 ? 17.792 -7.823 -23.427 1.00 92.88 204 TYR A CA 1
ATOM 1620 C C . TYR A 1 204 ? 19.058 -8.031 -22.591 1.00 92.88 204 TYR A C 1
ATOM 1622 O O . TYR A 1 204 ? 18.980 -8.344 -21.403 1.00 92.88 204 TYR A O 1
ATOM 1630 N N . ALA A 1 205 ? 20.243 -7.835 -23.176 1.00 91.31 205 ALA A N 1
ATOM 1631 C CA . ALA A 1 205 ? 21.497 -7.912 -22.428 1.00 91.31 205 ALA A CA 1
ATOM 1632 C C . ALA A 1 205 ? 21.602 -6.814 -21.356 1.00 91.31 205 ALA A C 1
ATOM 1634 O O . ALA A 1 205 ? 22.102 -7.070 -20.263 1.00 91.31 205 ALA A O 1
ATOM 1635 N N . TRP A 1 206 ? 21.132 -5.602 -21.660 1.00 92.56 206 TRP A N 1
ATOM 1636 C CA . TRP A 1 206 ? 21.020 -4.509 -20.698 1.00 92.56 206 TRP A CA 1
ATOM 1637 C C . TRP A 1 206 ? 20.096 -4.905 -19.544 1.00 92.56 206 TRP A C 1
ATOM 1639 O O . TRP A 1 206 ? 20.528 -4.881 -18.395 1.00 92.56 206 TRP A O 1
ATOM 1649 N N . PHE A 1 207 ? 18.891 -5.398 -19.846 1.00 93.12 207 PHE A N 1
ATOM 1650 C CA . PHE A 1 207 ? 17.924 -5.784 -18.818 1.00 93.12 207 PHE A CA 1
ATOM 1651 C C . PHE A 1 207 ? 18.440 -6.887 -17.895 1.00 93.12 207 PHE A C 1
ATOM 1653 O O . PHE A 1 207 ? 18.286 -6.773 -16.686 1.00 93.12 207 PHE A O 1
ATOM 1660 N N . ARG A 1 208 ? 19.120 -7.918 -18.418 1.00 92.56 208 ARG A N 1
ATOM 1661 C CA . ARG A 1 208 ? 19.715 -8.971 -17.570 1.00 92.56 208 ARG A CA 1
ATOM 1662 C C . ARG A 1 208 ? 20.721 -8.420 -16.553 1.00 92.56 208 ARG A C 1
ATOM 1664 O O . ARG A 1 208 ? 20.809 -8.950 -15.447 1.00 92.56 208 ARG A O 1
ATOM 1671 N N . ARG A 1 209 ? 21.488 -7.381 -16.912 1.00 90.69 209 ARG A N 1
ATOM 1672 C CA . ARG A 1 209 ? 22.426 -6.715 -15.988 1.00 90.69 209 ARG A CA 1
ATOM 1673 C C . ARG A 1 209 ? 21.674 -5.876 -14.962 1.00 90.69 209 ARG A C 1
ATOM 1675 O O . ARG A 1 209 ? 21.932 -6.024 -13.775 1.00 90.69 209 ARG A O 1
ATOM 1682 N N . THR A 1 210 ? 20.712 -5.074 -15.412 1.00 88.31 210 THR A N 1
ATOM 1683 C CA . THR A 1 210 ? 19.876 -4.243 -14.536 1.00 88.31 210 THR A CA 1
ATOM 1684 C C . THR A 1 210 ? 19.086 -5.087 -13.537 1.00 88.31 210 THR A C 1
ATOM 1686 O O . THR A 1 210 ? 19.061 -4.772 -12.356 1.00 88.31 210 THR A O 1
ATOM 1689 N N . LEU A 1 211 ? 18.489 -6.198 -13.979 1.00 90.12 211 LEU A N 1
ATOM 1690 C CA . LEU A 1 211 ? 17.744 -7.108 -13.112 1.00 90.12 211 LEU A CA 1
ATOM 1691 C C . LEU A 1 211 ? 18.642 -7.696 -12.019 1.00 90.12 211 LEU A C 1
ATOM 1693 O O . LEU A 1 211 ? 18.225 -7.764 -10.871 1.00 90.12 211 LEU A O 1
ATOM 1697 N N . ARG A 1 212 ? 19.879 -8.075 -12.363 1.00 89.69 212 ARG A N 1
ATOM 1698 C CA . ARG A 1 212 ? 20.852 -8.601 -11.396 1.00 89.69 212 ARG A CA 1
ATOM 1699 C C . ARG A 1 212 ? 21.266 -7.551 -10.365 1.00 89.69 212 ARG A C 1
ATOM 1701 O O . ARG A 1 212 ? 21.350 -7.885 -9.190 1.00 89.69 212 ARG A O 1
ATOM 1708 N N . ASP A 1 213 ? 21.513 -6.315 -10.799 1.00 86.94 213 ASP A N 1
ATOM 1709 C CA . ASP A 1 213 ? 21.845 -5.199 -9.901 1.00 86.94 213 ASP A CA 1
ATOM 1710 C C . ASP A 1 213 ? 20.696 -4.917 -8.924 1.00 86.94 213 ASP A C 1
ATOM 1712 O O . ASP A 1 213 ? 20.894 -4.857 -7.712 1.00 86.94 213 ASP A O 1
ATOM 1716 N N . VAL A 1 214 ? 19.467 -4.846 -9.445 1.00 86.12 214 VAL A N 1
ATOM 1717 C CA . VAL A 1 214 ? 18.272 -4.627 -8.625 1.00 86.12 214 VAL A CA 1
ATOM 1718 C C . VAL A 1 214 ? 18.049 -5.780 -7.648 1.00 86.12 214 VAL A C 1
ATOM 1720 O O . VAL A 1 214 ? 17.733 -5.538 -6.486 1.00 86.12 214 VAL A O 1
ATOM 1723 N N . GLU A 1 215 ? 18.221 -7.028 -8.090 1.00 86.69 215 GLU A N 1
ATOM 1724 C CA . GLU A 1 215 ? 18.073 -8.191 -7.216 1.00 86.69 215 GLU A CA 1
ATOM 1725 C C . GLU A 1 215 ? 19.104 -8.196 -6.087 1.00 86.69 215 GLU A C 1
ATOM 1727 O O . GLU A 1 215 ? 18.740 -8.435 -4.943 1.00 86.69 215 GLU A O 1
ATOM 1732 N N . LEU A 1 216 ? 20.369 -7.897 -6.380 1.00 84.88 216 LEU A N 1
ATOM 1733 C CA . LEU A 1 216 ? 21.425 -7.907 -5.370 1.00 84.88 216 LEU A CA 1
ATOM 1734 C C . LEU A 1 216 ? 21.228 -6.810 -4.316 1.00 84.88 216 LEU A C 1
ATOM 1736 O O . LEU A 1 216 ? 21.476 -7.040 -3.137 1.00 84.88 216 LEU A O 1
ATOM 1740 N N . ARG A 1 217 ? 20.752 -5.635 -4.736 1.00 79.06 217 ARG A N 1
ATOM 1741 C CA . ARG A 1 217 ? 20.641 -4.454 -3.872 1.00 79.06 217 ARG A CA 1
ATOM 1742 C C . ARG A 1 217 ? 19.329 -4.372 -3.102 1.00 79.06 217 ARG A C 1
ATOM 1744 O O . ARG A 1 217 ? 19.327 -4.005 -1.934 1.00 79.06 217 ARG A O 1
ATOM 1751 N N . PHE A 1 218 ? 18.208 -4.684 -3.752 1.00 80.12 218 PHE A N 1
ATOM 1752 C CA . PHE A 1 218 ? 16.885 -4.367 -3.212 1.00 80.12 218 PHE A CA 1
ATOM 1753 C C . PHE A 1 218 ? 16.086 -5.585 -2.749 1.00 80.12 218 PHE A C 1
ATOM 1755 O O . PHE A 1 218 ? 15.190 -5.415 -1.931 1.00 80.12 218 PHE A O 1
ATOM 1762 N N . VAL A 1 219 ? 16.390 -6.809 -3.197 1.00 80.44 219 VAL A N 1
ATOM 1763 C CA . VAL A 1 219 ? 15.706 -8.015 -2.675 1.00 80.44 219 VAL A CA 1
ATOM 1764 C C . VAL A 1 219 ? 15.939 -8.236 -1.173 1.00 80.44 219 VAL A C 1
ATOM 1766 O O . VAL A 1 219 ? 14.998 -8.676 -0.521 1.00 80.44 219 VAL A O 1
ATOM 1769 N N . PRO A 1 220 ? 17.108 -7.909 -0.580 1.00 80.69 220 PRO A N 1
ATOM 1770 C CA . PRO A 1 220 ? 17.286 -8.021 0.872 1.00 80.69 220 PRO A CA 1
ATOM 1771 C C . PRO A 1 220 ? 16.419 -7.052 1.694 1.00 80.69 220 PRO A C 1
ATOM 1773 O O . PRO A 1 220 ? 16.165 -7.303 2.868 1.00 80.69 220 PRO A O 1
ATOM 1776 N N . VAL A 1 221 ? 15.984 -5.941 1.091 1.00 81.38 221 VAL A N 1
ATOM 1777 C CA . VAL A 1 221 ? 15.294 -4.836 1.779 1.00 81.38 221 VAL A CA 1
ATOM 1778 C C . VAL A 1 221 ? 13.796 -4.838 1.505 1.00 81.38 221 VAL A C 1
ATOM 1780 O O . VAL A 1 221 ? 12.996 -4.569 2.401 1.00 81.38 221 VAL A O 1
ATOM 1783 N N . LEU A 1 222 ? 13.414 -5.119 0.259 1.00 83.88 222 LEU A N 1
ATOM 1784 C CA . LEU A 1 222 ? 12.032 -5.068 -0.190 1.00 83.88 222 LEU A CA 1
ATOM 1785 C C . LEU A 1 222 ? 11.304 -6.374 0.148 1.00 83.88 222 LEU A C 1
ATOM 1787 O O . LEU A 1 222 ? 11.867 -7.457 -0.030 1.00 83.88 222 LEU A O 1
ATOM 1791 N N . PRO A 1 223 ? 10.031 -6.306 0.567 1.00 84.38 223 PRO A N 1
ATOM 1792 C CA . PRO A 1 223 ? 9.262 -7.505 0.856 1.00 84.38 223 PRO A CA 1
ATOM 1793 C C . PRO A 1 223 ? 9.113 -8.419 -0.367 1.00 84.38 223 PRO A C 1
ATOM 1795 O O . PRO A 1 223 ? 8.827 -7.964 -1.480 1.00 84.38 223 PRO A O 1
ATOM 1798 N N . ALA A 1 224 ? 9.255 -9.730 -0.157 1.00 83.25 224 ALA A N 1
ATOM 1799 C CA . ALA A 1 224 ? 9.217 -10.717 -1.237 1.00 83.25 224 ALA A CA 1
ATOM 1800 C C . ALA A 1 224 ? 7.886 -10.693 -2.013 1.00 83.25 224 ALA A C 1
ATOM 1802 O O . ALA A 1 224 ? 7.887 -10.764 -3.242 1.00 83.25 224 ALA A O 1
ATOM 1803 N N . HIS A 1 225 ? 6.756 -10.488 -1.324 1.00 84.19 225 HIS A N 1
ATOM 1804 C CA . HIS A 1 225 ? 5.420 -10.454 -1.934 1.00 84.19 225 HIS A CA 1
ATOM 1805 C C . HIS A 1 225 ? 5.197 -9.270 -2.884 1.00 84.19 225 HIS A C 1
ATOM 1807 O O . HIS A 1 225 ? 4.237 -9.271 -3.655 1.00 84.19 225 HIS A O 1
ATOM 1813 N N . TRP A 1 226 ? 6.068 -8.253 -2.873 1.00 86.31 226 TRP A N 1
ATOM 1814 C CA . TRP A 1 226 ? 5.983 -7.149 -3.836 1.00 86.31 226 TRP A CA 1
ATOM 1815 C C . TRP A 1 226 ? 6.370 -7.600 -5.248 1.00 86.31 226 TRP A C 1
ATOM 1817 O O . TRP A 1 226 ? 5.965 -6.958 -6.222 1.00 86.31 226 TRP A O 1
ATOM 1827 N N . ASN A 1 227 ? 7.119 -8.706 -5.370 1.00 86.44 227 ASN A N 1
ATOM 1828 C CA . ASN A 1 227 ? 7.541 -9.299 -6.638 1.00 86.44 227 ASN A CA 1
ATOM 1829 C C . ASN A 1 227 ? 8.144 -8.260 -7.603 1.00 86.44 227 ASN A C 1
ATOM 1831 O O . ASN A 1 227 ? 7.876 -8.253 -8.808 1.00 86.44 227 ASN A O 1
ATOM 1835 N N . ILE A 1 228 ? 8.980 -7.366 -7.062 1.00 89.62 228 ILE A N 1
ATOM 1836 C CA . ILE A 1 228 ? 9.623 -6.270 -7.800 1.00 89.62 228 ILE A CA 1
ATOM 1837 C C . ILE A 1 228 ? 10.364 -6.756 -9.056 1.00 89.62 228 ILE A C 1
ATOM 1839 O O . ILE A 1 228 ? 10.148 -6.156 -10.110 1.00 89.62 228 ILE A O 1
ATOM 1843 N N . PRO A 1 229 ? 11.163 -7.846 -9.023 1.00 90.25 229 PRO A N 1
ATOM 1844 C CA . PRO A 1 229 ? 11.847 -8.341 -10.219 1.00 90.25 229 PRO A CA 1
ATOM 1845 C C . PRO A 1 229 ? 10.884 -8.722 -11.354 1.00 90.25 229 PRO A C 1
ATOM 1847 O O . PRO A 1 229 ? 11.143 -8.415 -12.518 1.00 90.25 229 PRO A O 1
ATOM 1850 N N . HIS A 1 230 ? 9.749 -9.343 -11.017 1.00 90.56 230 HIS A N 1
ATOM 1851 C CA . HIS A 1 230 ? 8.724 -9.714 -11.991 1.00 90.56 230 HIS A CA 1
ATOM 1852 C C . HIS A 1 230 ? 8.043 -8.469 -12.573 1.00 90.56 230 HIS A C 1
ATOM 1854 O O . HIS A 1 230 ? 7.960 -8.308 -13.789 1.00 90.56 230 HIS A O 1
ATOM 1860 N N . ARG A 1 231 ? 7.628 -7.527 -11.717 1.00 90.31 231 ARG A N 1
ATOM 1861 C CA . ARG A 1 231 ? 6.995 -6.269 -12.153 1.00 90.31 231 ARG A CA 1
ATOM 1862 C C . ARG A 1 231 ? 7.924 -5.410 -13.011 1.00 90.31 231 ARG A C 1
ATOM 1864 O O . ARG A 1 231 ? 7.476 -4.811 -13.986 1.00 90.31 231 ARG A O 1
ATOM 1871 N N . LEU A 1 232 ? 9.217 -5.394 -12.692 1.00 91.69 232 LEU A N 1
ATOM 1872 C CA . LEU A 1 232 ? 10.239 -4.733 -13.498 1.00 91.69 232 LEU A CA 1
ATOM 1873 C C . LEU A 1 232 ? 10.371 -5.390 -14.881 1.00 91.69 232 LEU A C 1
ATOM 1875 O O . LEU A 1 232 ? 10.523 -4.679 -15.873 1.00 91.69 232 LEU A O 1
ATOM 1879 N N . CYS A 1 233 ? 10.269 -6.722 -14.962 1.00 92.69 233 CYS A N 1
ATOM 1880 C CA . CYS A 1 233 ? 10.265 -7.457 -16.228 1.00 92.69 233 CYS A CA 1
ATOM 1881 C C . CYS A 1 233 ? 9.058 -7.102 -17.100 1.00 92.69 233 CYS A C 1
ATOM 1883 O O . CYS A 1 233 ? 9.235 -6.827 -18.285 1.00 92.69 233 CYS A O 1
ATOM 1885 N N . VAL A 1 234 ? 7.857 -7.042 -16.519 1.00 92.19 234 VAL A N 1
ATOM 1886 C CA . VAL A 1 234 ? 6.640 -6.630 -17.239 1.00 92.19 234 VAL A CA 1
ATOM 1887 C C . VAL A 1 234 ? 6.780 -5.199 -17.766 1.00 92.19 234 VAL A C 1
ATOM 1889 O O . VAL A 1 234 ? 6.611 -4.967 -18.960 1.00 92.19 234 VAL A O 1
ATOM 1892 N N . ALA A 1 235 ? 7.191 -4.252 -16.916 1.00 92.50 235 ALA A N 1
ATOM 1893 C CA . ALA A 1 235 ? 7.382 -2.857 -17.321 1.00 92.50 235 ALA A CA 1
ATOM 1894 C C . ALA A 1 235 ? 8.459 -2.699 -18.414 1.00 92.50 235 ALA A C 1
ATOM 1896 O O . ALA A 1 235 ? 8.322 -1.886 -19.329 1.00 92.50 235 ALA A O 1
ATOM 1897 N N . PHE A 1 236 ? 9.537 -3.485 -18.349 1.00 93.94 236 PHE A N 1
ATOM 1898 C CA . PHE A 1 236 ? 10.559 -3.517 -19.393 1.00 93.94 236 PHE A CA 1
ATOM 1899 C C . PHE A 1 236 ? 10.030 -4.099 -20.710 1.00 93.94 236 PHE A C 1
ATOM 1901 O O . PHE A 1 236 ? 10.354 -3.576 -21.780 1.00 93.94 236 PHE A O 1
ATOM 1908 N N . ALA A 1 237 ? 9.235 -5.170 -20.644 1.00 92.19 237 ALA A N 1
ATOM 1909 C CA . ALA A 1 237 ? 8.635 -5.799 -21.813 1.00 92.19 237 ALA A CA 1
ATOM 1910 C C . ALA A 1 237 ? 7.676 -4.836 -22.527 1.00 92.19 237 ALA A C 1
ATOM 1912 O O . ALA A 1 237 ? 7.762 -4.705 -23.744 1.00 92.19 237 ALA A O 1
ATOM 1913 N N . GLU A 1 238 ? 6.850 -4.091 -21.785 1.00 92.38 238 GLU A N 1
ATOM 1914 C CA . GLU A 1 238 ? 5.970 -3.051 -22.339 1.00 92.38 238 GLU A CA 1
ATOM 1915 C C . GLU A 1 238 ? 6.762 -1.959 -23.070 1.00 92.38 238 GLU A C 1
ATOM 1917 O O . GLU A 1 238 ? 6.498 -1.681 -24.239 1.00 92.38 238 GLU A O 1
ATOM 1922 N N . ARG A 1 239 ? 7.805 -1.402 -22.438 1.00 91.81 239 ARG A N 1
ATOM 1923 C CA . ARG A 1 239 ? 8.657 -0.383 -23.081 1.00 91.81 239 ARG A CA 1
ATOM 1924 C C . ARG A 1 239 ? 9.394 -0.916 -24.304 1.00 91.81 239 ARG A C 1
ATOM 1926 O O . ARG A 1 239 ? 9.559 -0.207 -25.293 1.00 91.81 239 ARG A O 1
ATOM 1933 N N . THR A 1 240 ? 9.860 -2.160 -24.238 1.00 91.06 240 THR A N 1
ATOM 1934 C CA . THR A 1 240 ? 10.577 -2.795 -25.348 1.00 91.06 240 THR A CA 1
ATOM 1935 C C . THR A 1 240 ? 9.639 -3.112 -26.502 1.00 91.06 240 THR A C 1
ATOM 1937 O O . THR A 1 240 ? 10.021 -2.900 -27.648 1.00 91.06 240 THR A O 1
ATOM 1940 N N . ARG A 1 241 ? 8.404 -3.537 -26.221 1.00 92.12 241 ARG A N 1
ATOM 1941 C CA . ARG A 1 241 ? 7.346 -3.694 -27.220 1.00 92.12 241 ARG A CA 1
ATOM 1942 C C . ARG A 1 241 ? 7.094 -2.376 -27.945 1.00 92.12 241 ARG A C 1
ATOM 1944 O O . ARG A 1 241 ? 7.139 -2.360 -29.169 1.00 92.12 241 ARG A O 1
ATOM 1951 N N . ASP A 1 242 ? 6.884 -1.289 -27.208 1.00 91.56 242 ASP A N 1
ATOM 1952 C CA . ASP A 1 242 ? 6.594 0.022 -27.801 1.00 91.56 242 ASP A CA 1
ATOM 1953 C C . ASP A 1 242 ? 7.779 0.530 -28.642 1.00 91.56 242 ASP A C 1
ATOM 1955 O O . ASP A 1 242 ? 7.589 1.042 -29.745 1.00 91.56 242 ASP A O 1
ATOM 1959 N N . ALA A 1 243 ? 9.014 0.305 -28.180 1.00 88.38 243 ALA A N 1
ATOM 1960 C CA . ALA A 1 243 ? 10.216 0.620 -28.946 1.00 88.38 243 ALA A CA 1
ATOM 1961 C C . ALA A 1 243 ? 10.341 -0.226 -30.226 1.00 88.38 243 ALA A C 1
ATOM 1963 O O . ALA A 1 243 ? 10.648 0.316 -31.282 1.00 88.38 243 ALA A O 1
ATOM 1964 N N . ILE A 1 244 ? 10.083 -1.536 -30.163 1.00 88.81 244 ILE A N 1
ATOM 1965 C CA . ILE A 1 244 ? 10.113 -2.414 -31.342 1.00 88.81 244 ILE A CA 1
ATOM 1966 C C . ILE A 1 244 ? 9.012 -2.018 -32.330 1.00 88.81 244 ILE A C 1
ATOM 1968 O O . ILE A 1 244 ? 9.282 -1.929 -33.522 1.00 88.81 244 ILE A O 1
ATOM 1972 N N . MET A 1 245 ? 7.800 -1.712 -31.858 1.00 89.81 245 MET A N 1
ATOM 1973 C CA . MET A 1 245 ? 6.725 -1.191 -32.709 1.00 89.81 245 MET A CA 1
ATOM 1974 C C . MET A 1 245 ? 7.141 0.108 -33.403 1.00 89.81 245 MET A C 1
ATOM 1976 O O . MET A 1 245 ? 6.897 0.264 -34.595 1.00 89.81 245 MET A O 1
ATOM 1980 N N . ALA A 1 246 ? 7.808 1.020 -32.690 1.00 88.81 246 ALA A N 1
ATOM 1981 C CA . ALA A 1 246 ? 8.315 2.254 -33.279 1.00 88.81 246 ALA A CA 1
ATOM 1982 C C . ALA A 1 246 ? 9.365 1.995 -34.371 1.00 88.81 246 ALA A C 1
ATOM 1984 O O . ALA A 1 246 ? 9.317 2.656 -35.402 1.00 88.81 246 ALA A O 1
ATOM 1985 N N . ILE A 1 247 ? 10.267 1.024 -34.179 1.00 86.94 247 ILE A N 1
ATOM 1986 C CA . ILE A 1 247 ? 11.251 0.607 -35.196 1.00 86.94 247 ILE A CA 1
ATOM 1987 C C . ILE A 1 247 ? 10.537 0.017 -36.417 1.00 86.94 247 ILE A C 1
ATOM 1989 O O . ILE A 1 247 ? 10.820 0.397 -37.547 1.00 86.94 247 ILE A O 1
ATOM 1993 N N . LEU A 1 248 ? 9.574 -0.882 -36.200 1.00 86.25 248 LEU A N 1
ATOM 1994 C CA . LEU A 1 248 ? 8.838 -1.531 -37.287 1.00 86.25 248 LEU A CA 1
ATOM 1995 C C . LEU A 1 248 ? 7.998 -0.536 -38.103 1.00 86.25 248 LEU A C 1
ATOM 1997 O O . LEU A 1 248 ? 7.893 -0.686 -39.316 1.00 86.25 248 LEU A O 1
ATOM 2001 N N . ASN A 1 249 ? 7.461 0.505 -37.466 1.00 87.75 249 ASN A N 1
ATOM 2002 C CA . ASN A 1 249 ? 6.701 1.563 -38.137 1.00 87.75 249 ASN A CA 1
ATOM 2003 C C . ASN A 1 249 ? 7.567 2.510 -38.989 1.00 87.75 249 ASN A C 1
ATOM 2005 O O . ASN A 1 249 ? 7.008 3.330 -39.713 1.00 87.75 249 ASN A O 1
ATOM 2009 N N . GLN A 1 250 ? 8.902 2.435 -38.914 1.00 85.06 250 GLN A N 1
ATOM 2010 C CA . GLN A 1 250 ? 9.786 3.196 -39.811 1.00 85.06 250 GLN A CA 1
ATOM 2011 C C . GLN A 1 250 ? 9.834 2.602 -41.223 1.00 85.06 250 GLN A C 1
ATOM 2013 O O . GLN A 1 250 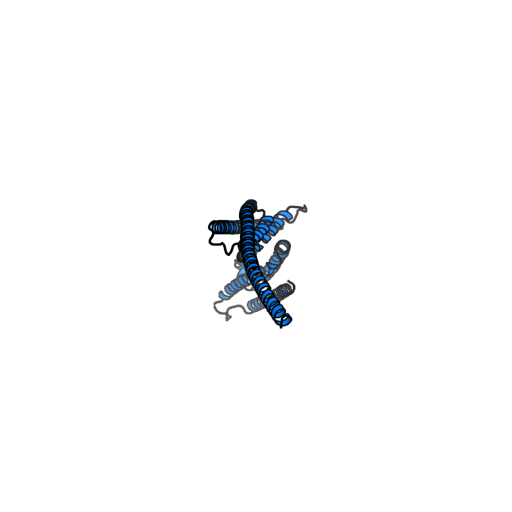? 10.258 3.279 -42.156 1.00 85.06 250 GLN A O 1
ATOM 2018 N N . TYR A 1 251 ? 9.416 1.346 -41.395 1.00 83.19 251 TYR A N 1
ATOM 2019 C CA . TYR A 1 251 ? 9.347 0.710 -42.702 1.00 83.19 251 TYR A CA 1
ATOM 2020 C C . TYR A 1 251 ? 7.991 1.018 -43.358 1.00 83.19 251 TYR A C 1
ATOM 2022 O O . TYR A 1 251 ? 6.945 0.664 -42.822 1.00 83.19 251 TYR A O 1
ATOM 2030 N N . ASP A 1 252 ? 8.007 1.642 -44.543 1.00 72.06 252 ASP A N 1
ATOM 2031 C CA . ASP A 1 252 ? 6.794 2.033 -45.293 1.00 72.06 252 ASP A CA 1
ATOM 2032 C C . ASP A 1 252 ? 5.883 0.842 -45.661 1.00 72.06 252 ASP A C 1
ATOM 2034 O O . ASP A 1 252 ? 4.679 0.999 -45.869 1.00 72.06 252 ASP A O 1
ATOM 2038 N N . SER A 1 253 ? 6.456 -0.361 -45.758 1.00 77.19 253 SER A N 1
ATOM 2039 C CA . SER A 1 253 ? 5.755 -1.623 -46.005 1.00 77.19 253 SER A CA 1
ATOM 2040 C C . SER A 1 253 ? 6.364 -2.731 -45.140 1.00 77.19 253 SER A C 1
ATOM 2042 O O . SER A 1 253 ? 7.586 -2.742 -44.964 1.00 77.19 253 SER A O 1
ATOM 2044 N N . PRO A 1 254 ? 5.575 -3.707 -44.648 1.00 68.81 254 PRO A N 1
ATOM 2045 C CA . PRO A 1 254 ? 6.104 -4.870 -43.928 1.00 68.81 254 PRO A CA 1
ATOM 2046 C C . PRO A 1 254 ? 7.144 -5.666 -44.738 1.00 68.81 254 PRO A C 1
ATOM 2048 O O . PRO A 1 254 ? 8.041 -6.261 -44.148 1.00 68.81 254 PRO A O 1
ATOM 2051 N N . ASP A 1 255 ? 7.082 -5.611 -46.073 1.00 70.31 255 ASP A N 1
ATOM 2052 C CA . ASP A 1 255 ? 8.047 -6.266 -46.970 1.00 70.31 255 ASP A CA 1
ATOM 2053 C C . ASP A 1 255 ? 9.352 -5.468 -47.158 1.00 70.31 255 ASP A C 1
ATOM 2055 O O . ASP A 1 255 ? 10.323 -5.983 -47.711 1.00 70.31 255 ASP A O 1
ATOM 2059 N N . ALA A 1 256 ? 9.390 -4.205 -46.720 1.00 74.81 256 ALA A N 1
ATOM 2060 C CA . ALA A 1 256 ? 10.580 -3.356 -46.790 1.00 74.81 256 ALA A CA 1
ATOM 2061 C C . ALA A 1 256 ? 11.542 -3.585 -45.609 1.00 74.81 256 ALA A C 1
ATOM 2063 O O . ALA A 1 256 ? 12.691 -3.138 -45.655 1.00 74.81 256 ALA A O 1
ATOM 2064 N N . ALA A 1 257 ? 11.094 -4.282 -44.560 1.00 75.12 257 ALA A N 1
ATOM 2065 C CA . ALA A 1 257 ? 11.937 -4.636 -43.429 1.00 75.12 257 ALA A CA 1
ATOM 2066 C C . ALA A 1 257 ? 12.935 -5.744 -43.821 1.00 75.12 257 ALA A C 1
ATOM 2068 O O . ALA A 1 257 ? 12.552 -6.749 -44.427 1.00 75.12 257 ALA A O 1
ATOM 2069 N N . PRO A 1 258 ? 14.225 -5.617 -43.465 1.00 80.81 258 PRO A N 1
ATOM 2070 C CA . PRO A 1 258 ? 15.217 -6.625 -43.805 1.00 80.81 258 PRO A CA 1
ATOM 2071 C C . PRO A 1 258 ? 14.919 -7.930 -43.047 1.00 80.81 258 PRO A C 1
ATOM 2073 O O . PRO A 1 258 ? 14.915 -7.974 -41.814 1.00 80.81 258 PRO A O 1
ATOM 2076 N N . ALA A 1 259 ? 14.681 -9.012 -43.797 1.00 83.38 259 ALA A N 1
ATOM 2077 C CA . ALA A 1 259 ? 14.216 -10.288 -43.248 1.00 83.38 259 ALA A CA 1
ATOM 2078 C C . ALA A 1 259 ? 15.187 -10.903 -42.224 1.00 83.38 259 ALA A C 1
ATOM 2080 O O . ALA A 1 259 ? 14.761 -11.457 -41.213 1.00 83.38 259 ALA A O 1
ATOM 2081 N N . GLU A 1 260 ? 16.497 -10.793 -42.452 1.00 86.69 260 GLU A N 1
ATOM 2082 C CA . GLU A 1 260 ? 17.498 -11.402 -41.574 1.00 86.69 260 GLU A CA 1
ATOM 2083 C C . GLU A 1 260 ? 17.578 -10.718 -40.187 1.00 86.69 260 GLU A C 1
ATOM 2085 O O . GLU A 1 260 ? 17.429 -11.424 -39.185 1.00 86.69 260 GLU A O 1
ATOM 2090 N N . PRO A 1 261 ? 17.718 -9.379 -40.065 1.00 85.75 261 PRO A N 1
ATOM 2091 C CA . PRO A 1 261 ? 17.587 -8.676 -38.784 1.00 85.75 261 PRO A CA 1
ATOM 2092 C C . PRO A 1 261 ? 16.265 -8.947 -38.061 1.00 85.75 261 PRO A C 1
ATOM 2094 O O . PRO A 1 261 ? 16.263 -9.117 -36.842 1.00 85.75 261 PRO A O 1
ATOM 2097 N N . LEU A 1 262 ? 15.153 -9.049 -38.797 1.00 86.75 262 LEU A N 1
ATOM 2098 C CA . LEU A 1 262 ? 13.834 -9.308 -38.220 1.00 86.75 262 LEU A CA 1
ATOM 2099 C C . LEU A 1 262 ? 13.742 -10.713 -37.604 1.00 86.75 262 LEU A C 1
ATOM 2101 O O . LEU A 1 262 ? 13.306 -10.866 -36.462 1.00 86.75 262 LEU A O 1
ATOM 2105 N N . VAL A 1 263 ? 14.232 -11.737 -38.309 1.00 89.12 263 VAL A N 1
ATOM 2106 C CA . VAL A 1 263 ? 14.301 -13.113 -37.788 1.00 89.12 263 VAL A CA 1
ATOM 2107 C C . VAL A 1 263 ? 15.252 -13.207 -36.590 1.00 89.12 263 VAL A C 1
ATOM 2109 O O . VAL A 1 263 ? 14.933 -13.880 -35.605 1.00 89.12 263 VAL A O 1
ATOM 2112 N N . ARG A 1 264 ? 16.398 -12.511 -36.620 1.00 89.69 264 ARG A N 1
ATOM 2113 C CA . ARG A 1 264 ? 17.327 -12.459 -35.476 1.00 89.69 264 ARG A CA 1
ATOM 2114 C C . ARG A 1 264 ? 16.688 -11.796 -34.256 1.00 89.69 264 ARG A C 1
ATOM 2116 O O . ARG A 1 264 ? 16.782 -12.347 -33.159 1.00 89.69 264 ARG A O 1
ATOM 2123 N N . ALA A 1 265 ? 16.022 -10.655 -34.437 1.00 89.38 265 ALA A N 1
ATOM 2124 C CA . ALA A 1 265 ? 15.312 -9.957 -33.369 1.00 89.38 265 ALA A CA 1
ATOM 2125 C C . ALA A 1 265 ? 14.228 -10.850 -32.749 1.00 89.38 265 ALA A C 1
ATOM 2127 O O . ALA A 1 265 ? 14.238 -11.048 -31.536 1.00 89.38 265 ALA A O 1
ATOM 2128 N N . LEU A 1 266 ? 13.389 -11.483 -33.577 1.00 90.38 266 LEU A N 1
ATOM 2129 C CA . LEU A 1 266 ? 12.350 -12.413 -33.127 1.00 90.38 266 LEU A CA 1
ATOM 2130 C C . LEU A 1 266 ? 12.930 -13.591 -32.335 1.00 90.38 266 LEU A C 1
ATOM 2132 O O . LEU A 1 266 ? 12.440 -13.921 -31.258 1.00 90.38 266 LEU A O 1
ATOM 2136 N N . THR A 1 267 ? 14.004 -14.205 -32.835 1.00 92.88 267 THR A N 1
ATOM 2137 C CA . THR A 1 267 ? 14.661 -15.333 -32.156 1.00 92.88 267 THR A CA 1
ATOM 2138 C C . THR A 1 267 ? 15.188 -14.920 -30.778 1.00 92.88 267 THR A C 1
ATOM 2140 O O . THR A 1 267 ? 15.041 -15.656 -29.801 1.00 92.88 267 THR A O 1
ATOM 2143 N N . HIS A 1 268 ? 15.772 -13.723 -30.672 1.00 92.38 268 HIS A N 1
ATOM 2144 C CA . HIS A 1 268 ? 16.227 -13.180 -29.394 1.00 92.38 268 HIS A CA 1
ATOM 2145 C C . HIS A 1 268 ? 15.072 -12.859 -28.439 1.00 92.38 268 HIS A C 1
ATOM 2147 O O . HIS A 1 268 ? 15.205 -13.131 -27.246 1.00 92.38 268 HIS A O 1
ATOM 2153 N N . THR A 1 269 ? 13.957 -12.328 -28.944 1.00 92.69 269 THR A N 1
ATOM 2154 C CA . THR A 1 269 ? 12.744 -12.066 -28.157 1.00 92.69 269 THR A CA 1
ATOM 2155 C C . THR A 1 269 ? 12.154 -13.354 -27.598 1.00 92.69 269 THR A C 1
ATOM 2157 O O . THR A 1 269 ? 12.001 -13.461 -26.386 1.00 92.69 269 THR A O 1
ATOM 2160 N N . LEU A 1 270 ? 11.942 -14.372 -28.438 1.00 92.88 270 LEU A N 1
ATOM 2161 C CA . LEU A 1 270 ? 11.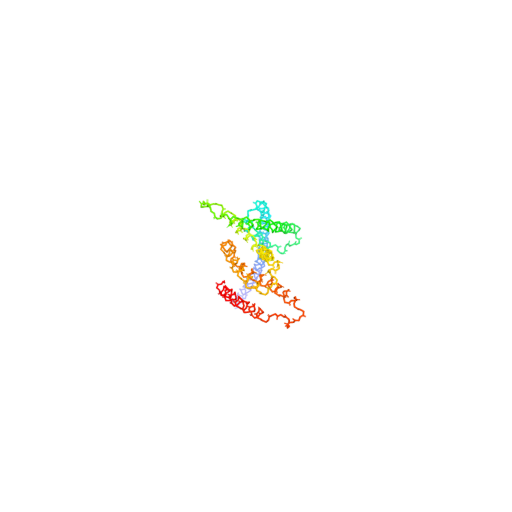401 -15.667 -28.008 1.00 92.88 270 LEU A CA 1
ATOM 2162 C C . LEU A 1 270 ? 12.297 -16.353 -26.969 1.00 92.88 270 LEU A C 1
ATOM 2164 O O . LEU A 1 270 ? 11.815 -16.885 -25.971 1.00 92.88 270 LEU A O 1
ATOM 2168 N N . SER A 1 271 ? 13.619 -16.312 -27.170 1.00 93.62 271 SER A N 1
ATOM 2169 C CA . SER A 1 271 ? 14.570 -16.860 -26.198 1.00 93.62 271 SER A CA 1
ATOM 2170 C C . SER A 1 271 ? 14.521 -16.123 -24.858 1.00 93.62 271 SER A C 1
ATOM 2172 O O . SER A 1 271 ? 14.669 -16.762 -23.817 1.00 93.62 271 SER A O 1
ATOM 2174 N N . PHE A 1 272 ? 14.355 -14.799 -24.871 1.00 93.12 272 PHE A N 1
ATOM 2175 C CA . PHE A 1 272 ? 14.248 -13.993 -23.659 1.00 93.12 272 PHE A CA 1
ATOM 2176 C C . PHE A 1 272 ? 12.929 -14.244 -22.919 1.00 93.12 272 PHE A C 1
ATOM 2178 O O . PHE A 1 272 ? 12.939 -14.411 -21.702 1.00 93.12 272 PHE A O 1
ATOM 2185 N N . GLU A 1 273 ? 11.810 -14.309 -23.642 1.00 91.88 273 GLU A N 1
ATOM 2186 C CA . GLU A 1 273 ? 10.491 -14.596 -23.072 1.00 91.88 273 GLU A CA 1
ATOM 2187 C C . GLU A 1 273 ? 10.462 -15.972 -22.406 1.00 91.88 273 GLU A C 1
ATOM 2189 O O . GLU A 1 273 ? 10.029 -16.077 -21.262 1.00 91.88 273 GLU A O 1
ATOM 2194 N N . ALA A 1 274 ? 11.010 -17.003 -23.058 1.00 92.25 274 ALA A N 1
ATOM 2195 C CA . ALA A 1 274 ? 11.109 -18.341 -22.476 1.00 92.25 274 ALA A CA 1
ATOM 2196 C C . ALA A 1 274 ? 11.979 -18.371 -21.202 1.00 92.25 274 ALA A C 1
ATOM 2198 O O . ALA A 1 274 ? 11.624 -19.028 -20.224 1.00 92.25 274 ALA A O 1
ATOM 2199 N N . GLU A 1 275 ? 13.104 -17.644 -21.191 1.00 91.31 275 GLU A N 1
ATOM 2200 C CA . GLU A 1 275 ? 13.980 -17.519 -20.016 1.00 91.31 275 GLU A CA 1
ATOM 2201 C C . GLU A 1 275 ? 13.255 -16.845 -18.841 1.00 91.31 275 GLU A C 1
ATOM 2203 O O . GLU A 1 275 ? 13.321 -17.330 -17.710 1.00 91.31 275 GLU A O 1
ATOM 2208 N N . MET A 1 276 ? 12.556 -15.735 -19.100 1.00 90.38 276 MET A N 1
ATOM 2209 C CA . MET A 1 276 ? 11.859 -14.975 -18.060 1.00 90.38 276 MET A CA 1
ATOM 2210 C C . MET A 1 276 ? 10.601 -15.693 -17.565 1.00 90.38 276 MET A C 1
ATOM 2212 O O . MET A 1 276 ? 10.375 -15.724 -16.356 1.00 90.38 276 MET A O 1
ATOM 2216 N N . ALA A 1 277 ? 9.835 -16.330 -18.456 1.00 89.31 277 ALA A N 1
ATOM 2217 C CA . ALA A 1 277 ? 8.683 -17.151 -18.089 1.00 89.31 277 ALA A CA 1
ATOM 2218 C C . ALA A 1 277 ? 9.105 -18.285 -17.146 1.00 89.31 277 ALA A C 1
ATOM 2220 O O . ALA A 1 277 ? 8.632 -18.347 -16.015 1.00 89.31 277 ALA A O 1
ATOM 2221 N N . ALA A 1 278 ? 10.110 -19.082 -17.527 1.00 90.12 278 ALA A N 1
ATOM 2222 C CA . ALA A 1 278 ? 10.612 -20.171 -16.686 1.00 90.12 278 ALA A CA 1
ATOM 2223 C C . ALA A 1 278 ? 11.149 -19.691 -15.323 1.00 90.12 278 ALA A C 1
ATOM 2225 O O . ALA A 1 278 ? 11.095 -20.423 -14.331 1.00 90.12 278 ALA A O 1
ATOM 2226 N N . ARG A 1 279 ? 11.690 -18.469 -15.262 1.00 86.31 279 ARG A N 1
ATOM 2227 C CA . ARG A 1 279 ? 12.238 -17.876 -14.038 1.00 86.31 279 ARG A CA 1
ATOM 2228 C C . ARG A 1 279 ? 11.158 -17.386 -13.073 1.00 86.31 279 ARG A C 1
ATOM 2230 O O . ARG A 1 279 ? 11.354 -17.496 -11.863 1.00 86.31 279 ARG A O 1
ATOM 2237 N N . PHE A 1 280 ? 10.068 -16.818 -13.582 1.00 83.62 280 PHE A N 1
ATOM 2238 C CA . PHE A 1 280 ? 9.014 -16.240 -12.746 1.00 83.62 280 PHE A CA 1
ATOM 2239 C C . PHE A 1 280 ? 7.859 -17.210 -12.469 1.00 83.62 280 PHE A C 1
ATOM 2241 O O . PHE A 1 280 ? 7.358 -17.193 -11.351 1.00 83.62 280 PHE A O 1
ATOM 2248 N N . GLU A 1 281 ? 7.532 -18.131 -13.382 1.00 77.00 281 GLU A N 1
ATOM 2249 C CA . GLU A 1 281 ? 6.550 -19.202 -13.131 1.00 77.00 281 GLU A CA 1
ATOM 2250 C C . GLU A 1 281 ? 6.991 -20.124 -11.985 1.00 77.00 281 GLU A C 1
ATOM 2252 O O . GLU A 1 281 ? 6.187 -20.480 -11.130 1.00 77.00 281 GLU A O 1
ATOM 2257 N N . ARG A 1 282 ? 8.289 -20.457 -11.897 1.00 59.41 282 ARG A N 1
ATOM 2258 C CA . ARG A 1 282 ? 8.821 -21.244 -10.766 1.00 59.41 282 ARG A CA 1
ATOM 2259 C C . ARG A 1 282 ? 8.685 -20.529 -9.422 1.00 59.41 282 ARG A C 1
ATOM 2261 O O . ARG A 1 282 ? 8.467 -21.180 -8.408 1.00 59.41 282 ARG A O 1
ATOM 2268 N N . ARG A 1 283 ? 8.807 -19.199 -9.409 1.00 56.88 283 ARG A N 1
ATOM 2269 C CA . ARG A 1 283 ? 8.699 -18.399 -8.180 1.00 56.88 283 ARG A CA 1
ATOM 2270 C C . ARG A 1 283 ? 7.253 -18.238 -7.710 1.00 56.88 283 ARG A C 1
ATOM 2272 O O . ARG A 1 283 ? 7.047 -18.174 -6.508 1.00 56.88 283 ARG A O 1
ATOM 2279 N N . GLU A 1 284 ? 6.271 -18.218 -8.612 1.00 51.38 284 GLU A N 1
ATOM 2280 C CA . GLU A 1 284 ? 4.845 -18.210 -8.235 1.00 51.38 284 GLU A CA 1
ATOM 2281 C C . GLU A 1 284 ? 4.384 -19.533 -7.610 1.00 51.38 284 GLU A C 1
ATOM 2283 O O . GLU A 1 284 ? 3.445 -19.536 -6.825 1.00 51.38 284 GLU A O 1
ATOM 2288 N N . THR A 1 285 ? 5.043 -20.655 -7.922 1.00 45.25 285 THR A N 1
ATOM 2289 C CA . THR A 1 285 ? 4.724 -21.964 -7.323 1.00 45.25 285 THR A CA 1
ATOM 2290 C C . THR A 1 285 ? 5.406 -22.231 -5.978 1.00 45.25 285 THR A C 1
ATOM 2292 O O . THR A 1 285 ? 5.019 -23.166 -5.282 1.00 45.25 285 THR A O 1
ATOM 2295 N N . GLU A 1 286 ? 6.438 -21.458 -5.631 1.00 42.09 286 GLU A N 1
ATOM 2296 C CA . GLU A 1 286 ? 7.250 -21.632 -4.414 1.00 42.09 286 GLU A CA 1
ATOM 2297 C C . GLU A 1 286 ? 6.953 -20.583 -3.320 1.00 42.09 286 GLU A C 1
ATOM 2299 O O . GLU A 1 286 ? 7.433 -20.740 -2.196 1.00 42.09 286 GLU A O 1
ATOM 2304 N N . ALA A 1 287 ? 6.183 -19.534 -3.639 1.00 40.69 287 ALA A N 1
ATOM 2305 C CA . ALA A 1 287 ? 5.738 -18.475 -2.724 1.00 40.69 287 ALA A CA 1
ATOM 2306 C C . ALA A 1 287 ? 4.296 -18.705 -2.248 1.00 40.69 287 ALA A C 1
ATOM 2308 O O . ALA A 1 287 ? 4.011 -18.342 -1.084 1.00 40.69 287 ALA A O 1
#

Organism: NCBI:txid1486930

Radius of gyration: 37.83 Å; chains: 1; bounding box: 110×56×110 Å

Secondary structure (DSSP, 8-state):
-HHHHHHHHHHHHHHHHHHHHHHHHHHHHHHHHHHHHHHHHHHHHHHHHHHHHHHHHHHHHHHHHHHHHHHHHHTT-HHHHHHHHHHHHHHHHTTGGGTTSHHHHHHHHHHHHHHHHHHHHHHHHHHHHHHHHHHHTT--------SHHHHHHHHHHHHHHHHHS-HHHHHHHHHHHHHHHTHHHHHHHSSGGGSSTTHHHHHHHHHHHHHHHHHHHHTTTS-GGG-HHHHHHHHHHHHHHHHHHHHHTTSSSGGGS-HHHHHHHHHHHHHHHHHHHHHHHHHHHH-